Protein AF-A0A9D4R996-F1 (afdb_monomer_lite)

Radius of gyration: 17.93 Å; chains: 1; bounding box: 45×39×48 Å

Secondary structure (DSSP, 8-state):
-HHHHHHHHHHHHT-SB-TTSSB-HHHHHHHHHHHHHHHHHHHH-HHHHHHHHH-HHHHHHHHHHHHHHHHHHHS-PSSPPPHHHHHHHHHHHHHHHHHHTSHHHHHHHHHTTHHHHHGGGGG-SSHHHHHHHHHHHHHH--GGGTHHHHTTHHHHHHHHHHHHHHHTSTT-EETTEEHHHHHHHHHHHTTSHHHHHHHHHTTHHHHHHHHHTSS-HHHHHHHHSS--

InterPro domains:
  IPR011989 Armadillo-like helical [G3DSA:1.25.10.10] (32-225)
  IPR016024 Armadillo-type fold [SSF48371] (81-223)

Structure (mmCIF, N/CA/C/O backbone):
data_AF-A0A9D4R996-F1
#
_entry.id   AF-A0A9D4R996-F1
#
loop_
_atom_site.group_PDB
_atom_site.id
_atom_site.type_symbol
_atom_site.label_atom_id
_atom_site.label_alt_id
_atom_site.label_comp_id
_atom_site.label_asym_id
_atom_site.label_entity_id
_atom_site.label_seq_id
_atom_site.pdbx_PDB_ins_code
_atom_site.Cartn_x
_atom_site.Cartn_y
_atom_site.Cartn_z
_atom_site.occupancy
_atom_site.B_iso_or_equiv
_atom_site.auth_seq_id
_atom_site.auth_comp_id
_atom_site.auth_asym_id
_atom_site.auth_atom_id
_atom_site.pdbx_PDB_model_num
ATOM 1 N N . MET A 1 1 ? -8.178 3.880 -19.154 1.00 91.81 1 MET A N 1
ATOM 2 C CA . MET A 1 1 ? -7.383 3.072 -18.203 1.00 91.81 1 MET A CA 1
ATOM 3 C C . MET A 1 1 ? -6.630 1.930 -18.884 1.00 91.81 1 MET A C 1
ATOM 5 O O . MET A 1 1 ? -5.449 1.825 -18.616 1.00 91.81 1 MET A O 1
ATOM 9 N N . GLY A 1 2 ? -7.217 1.159 -19.816 1.00 90.06 2 GLY A N 1
ATOM 10 C CA . GLY A 1 2 ? -6.472 0.119 -20.566 1.00 90.06 2 GLY A CA 1
ATOM 11 C C . GLY A 1 2 ? -5.146 0.607 -21.174 1.00 90.06 2 GLY A C 1
ATOM 12 O O . GLY A 1 2 ? -4.094 0.106 -20.810 1.00 90.06 2 GLY A O 1
ATOM 13 N N . LEU A 1 3 ? -5.167 1.709 -21.937 1.00 91.81 3 LEU A N 1
ATOM 14 C CA . LEU A 1 3 ? -3.945 2.323 -22.493 1.00 91.81 3 LEU A CA 1
ATOM 15 C C . LEU A 1 3 ? -2.886 2.707 -21.439 1.00 91.81 3 LEU A C 1
ATOM 17 O O . LEU A 1 3 ? -1.691 2.660 -21.713 1.00 91.81 3 LEU A O 1
ATOM 21 N N . VAL A 1 4 ? -3.316 3.098 -20.235 1.00 94.12 4 VAL A N 1
ATOM 22 C CA . VAL A 1 4 ? -2.410 3.441 -19.125 1.00 94.12 4 VAL A CA 1
ATOM 23 C C . VAL A 1 4 ? -1.727 2.174 -18.608 1.00 94.12 4 VAL A C 1
ATOM 25 O O . VAL A 1 4 ? -0.511 2.161 -18.422 1.00 94.12 4 VAL A O 1
ATOM 28 N N . CYS A 1 5 ? -2.488 1.090 -18.440 1.00 96.56 5 CYS A N 1
ATOM 29 C CA . CYS A 1 5 ? -1.953 -0.219 -18.081 1.00 96.56 5 CYS A CA 1
ATOM 30 C C . CYS A 1 5 ? -0.967 -0.736 -19.136 1.00 96.56 5 CYS A C 1
ATOM 32 O O . CYS A 1 5 ? 0.153 -1.123 -18.799 1.00 96.56 5 CYS A O 1
ATOM 34 N N . ASP A 1 6 ? -1.355 -0.676 -20.409 1.00 95.44 6 ASP A N 1
ATOM 35 C CA . ASP A 1 6 ? -0.542 -1.139 -21.533 1.00 95.44 6 ASP A CA 1
ATOM 36 C C . ASP A 1 6 ? 0.760 -0.347 -21.678 1.00 95.44 6 ASP A C 1
ATOM 38 O O . ASP A 1 6 ? 1.788 -0.917 -22.046 1.00 95.44 6 ASP A O 1
ATOM 42 N N . CYS A 1 7 ? 0.752 0.945 -21.333 1.00 95.12 7 CYS A N 1
ATOM 43 C CA . CYS A 1 7 ? 1.960 1.764 -21.301 1.00 95.12 7 CYS A CA 1
ATOM 44 C C . CYS A 1 7 ? 2.992 1.208 -20.307 1.00 95.12 7 CYS A C 1
ATOM 46 O O . CYS A 1 7 ? 4.144 1.003 -20.692 1.00 95.12 7 CYS A O 1
ATOM 48 N N . LEU A 1 8 ? 2.589 0.896 -19.064 1.00 95.94 8 LEU A N 1
ATOM 49 C CA . LEU A 1 8 ? 3.494 0.273 -18.087 1.00 95.94 8 LEU A CA 1
ATOM 50 C C . LEU A 1 8 ? 4.020 -1.064 -18.613 1.00 95.94 8 LEU A C 1
ATOM 52 O O . LEU A 1 8 ? 5.229 -1.272 -18.646 1.00 95.94 8 LEU A O 1
ATOM 56 N N . ILE A 1 9 ? 3.115 -1.943 -19.051 1.00 96.06 9 ILE A N 1
ATOM 57 C CA . ILE A 1 9 ? 3.455 -3.294 -19.516 1.00 96.06 9 ILE A CA 1
ATOM 58 C C . ILE A 1 9 ? 4.485 -3.225 -20.648 1.00 96.06 9 ILE A C 1
ATOM 60 O O . ILE A 1 9 ? 5.502 -3.919 -20.620 1.00 96.06 9 ILE A O 1
ATOM 64 N N . ARG A 1 10 ? 4.237 -2.377 -21.652 1.00 94.00 10 ARG A N 1
ATOM 65 C CA . ARG A 1 10 ? 5.091 -2.263 -22.836 1.00 94.00 10 ARG A CA 1
ATOM 66 C C . ARG A 1 10 ? 6.450 -1.654 -22.505 1.00 94.00 10 ARG A C 1
ATOM 68 O O . ARG A 1 10 ? 7.465 -2.197 -22.933 1.00 94.00 10 ARG A O 1
ATOM 75 N N . MET A 1 11 ? 6.476 -0.555 -21.753 1.00 92.44 11 MET A N 1
ATOM 76 C CA . MET A 1 11 ? 7.726 0.142 -21.431 1.00 92.44 11 MET A CA 1
ATOM 77 C C . MET A 1 11 ? 8.590 -0.654 -20.453 1.00 92.44 11 MET A C 1
ATOM 79 O O . MET A 1 11 ? 9.809 -0.681 -20.598 1.00 92.44 11 MET A O 1
ATOM 83 N N . TYR A 1 12 ? 7.977 -1.361 -19.501 1.00 91.69 12 TYR A N 1
ATOM 84 C CA . TYR A 1 12 ? 8.711 -2.251 -18.609 1.00 91.69 12 TYR A CA 1
ATOM 85 C C . TYR A 1 12 ? 9.313 -3.437 -19.373 1.00 91.69 12 TYR A C 1
ATOM 87 O O . TYR A 1 12 ? 10.497 -3.728 -19.210 1.00 91.69 12 TYR A O 1
ATOM 95 N N . LYS A 1 13 ? 8.539 -4.069 -20.271 1.00 89.00 13 LYS A N 1
ATOM 96 C CA . LYS A 1 13 ? 9.004 -5.212 -21.075 1.00 89.00 13 LYS A CA 1
ATOM 97 C C . LYS A 1 13 ? 10.144 -4.853 -22.030 1.00 89.00 13 LYS A C 1
ATOM 99 O O . LYS A 1 13 ? 11.041 -5.664 -22.226 1.00 89.00 13 LYS A O 1
ATOM 104 N N . HIS A 1 14 ? 10.100 -3.678 -22.653 1.00 86.75 14 HIS A N 1
ATOM 105 C CA . HIS A 1 14 ? 11.133 -3.253 -23.606 1.00 86.75 14 HIS A CA 1
ATOM 106 C C . HIS A 1 14 ? 12.365 -2.629 -22.950 1.00 86.75 14 HIS A C 1
ATOM 108 O O . HIS A 1 14 ? 13.311 -2.290 -23.652 1.00 86.75 14 HIS A O 1
ATOM 114 N N . GLY A 1 15 ? 12.369 -2.518 -21.621 1.00 82.44 15 GLY A N 1
ATOM 115 C CA . GLY A 1 15 ? 13.447 -1.885 -20.887 1.00 82.44 15 GLY A CA 1
ATOM 116 C C . GLY A 1 15 ? 13.353 -0.362 -20.939 1.00 82.44 15 GLY A C 1
ATOM 117 O O . GLY A 1 15 ? 13.047 0.266 -21.950 1.00 82.44 15 GLY A O 1
ATOM 118 N N . TRP A 1 16 ? 13.629 0.245 -19.795 1.00 87.31 16 TRP A N 1
ATOM 119 C CA . TRP A 1 16 ? 13.728 1.695 -19.633 1.00 87.31 16 TRP A CA 1
ATOM 120 C C . TRP A 1 16 ? 15.114 2.115 -19.124 1.00 87.31 16 TRP A C 1
ATOM 122 O O . TRP A 1 16 ? 15.380 3.304 -18.966 1.00 87.31 16 TRP A O 1
ATOM 132 N N . MET A 1 17 ? 15.996 1.139 -18.910 1.00 83.62 17 MET A N 1
ATOM 133 C CA . MET A 1 17 ? 17.425 1.317 -18.685 1.00 83.62 17 MET A CA 1
ATOM 134 C C . MET A 1 17 ? 18.128 1.144 -20.031 1.00 83.62 17 MET A C 1
ATOM 136 O O . MET A 1 17 ? 17.816 0.203 -20.757 1.00 83.62 17 MET A O 1
ATOM 140 N N . GLY A 1 18 ? 19.007 2.074 -20.385 1.00 75.88 18 GLY A N 1
ATOM 141 C CA . GLY A 1 18 ? 19.892 1.954 -21.535 1.00 75.88 18 GLY A CA 1
ATOM 142 C C . GLY A 1 18 ? 21.032 0.978 -21.261 1.00 75.88 18 GLY A C 1
ATOM 143 O O . GLY A 1 18 ? 21.322 0.650 -20.108 1.00 75.88 18 GLY A O 1
ATOM 144 N N . ASP A 1 19 ? 21.698 0.552 -22.331 1.00 76.50 19 ASP A N 1
ATOM 145 C CA . ASP A 1 19 ? 22.830 -0.383 -22.275 1.00 76.50 19 ASP A CA 1
ATOM 146 C C . ASP A 1 19 ? 24.031 0.189 -21.500 1.00 76.50 19 ASP A C 1
ATOM 148 O O . ASP A 1 19 ? 24.864 -0.550 -20.984 1.00 76.50 19 ASP A O 1
ATOM 152 N N . ASP A 1 20 ? 24.092 1.517 -21.359 1.00 77.25 20 ASP A N 1
ATOM 153 C CA . ASP A 1 20 ? 25.077 2.250 -20.560 1.00 77.25 20 ASP A CA 1
ATOM 154 C C . ASP A 1 20 ? 24.731 2.310 -19.058 1.00 77.25 20 ASP A C 1
ATOM 156 O O . ASP A 1 20 ? 25.375 3.031 -18.292 1.00 77.25 20 ASP A O 1
ATOM 160 N N . GLY A 1 21 ? 23.682 1.598 -18.631 1.00 75.69 21 GLY A N 1
ATOM 161 C CA . GLY A 1 21 ? 23.177 1.603 -17.262 1.00 75.69 21 GLY A CA 1
ATOM 162 C C . GLY A 1 21 ? 22.446 2.890 -16.869 1.00 75.69 21 GLY A C 1
ATOM 163 O O . GLY A 1 21 ? 22.053 3.030 -15.709 1.00 75.69 21 GLY A O 1
ATOM 164 N N . LYS A 1 22 ? 22.231 3.838 -17.794 1.00 84.00 22 LYS A N 1
ATOM 165 C CA . LYS A 1 22 ? 21.492 5.077 -17.521 1.00 84.00 22 LYS A CA 1
ATOM 166 C C . LYS A 1 22 ? 20.026 4.937 -17.887 1.00 84.00 22 LYS A C 1
ATOM 168 O O . LYS A 1 22 ? 19.640 4.242 -18.818 1.00 84.00 22 LYS A O 1
ATOM 173 N N . THR A 1 23 ? 19.179 5.679 -17.188 1.00 89.44 23 THR A N 1
ATOM 174 C CA . THR A 1 23 ? 17.750 5.736 -17.500 1.00 89.44 23 THR A CA 1
ATOM 175 C C . THR A 1 23 ? 17.501 6.311 -18.899 1.00 89.44 23 THR A C 1
ATOM 177 O O . THR A 1 23 ? 17.781 7.484 -19.166 1.00 89.44 23 THR A O 1
ATOM 180 N N . ASN A 1 24 ? 16.850 5.537 -19.768 1.00 91.38 24 ASN A N 1
ATOM 181 C CA . ASN A 1 24 ? 16.263 6.037 -21.004 1.00 91.38 24 ASN A CA 1
ATOM 182 C C . ASN A 1 24 ? 15.002 6.849 -20.674 1.00 91.38 24 ASN A C 1
ATOM 184 O O . ASN A 1 24 ? 13.890 6.322 -20.579 1.00 91.38 24 ASN A O 1
ATOM 188 N N . LYS A 1 25 ? 15.160 8.168 -20.529 1.00 90.94 25 LYS A N 1
ATOM 189 C CA . LYS A 1 25 ? 14.064 9.079 -20.157 1.00 90.94 25 LYS A CA 1
ATOM 190 C C . LYS A 1 25 ? 12.876 9.054 -21.124 1.00 90.94 25 LYS A C 1
ATOM 192 O O . LYS A 1 25 ? 11.755 9.307 -20.686 1.00 90.94 25 LYS A O 1
ATOM 197 N N . LYS A 1 26 ? 13.085 8.727 -22.408 1.00 90.06 26 LYS A N 1
ATOM 198 C CA . LYS A 1 26 ? 11.994 8.623 -23.395 1.00 90.06 26 LYS A CA 1
ATOM 199 C C . LYS A 1 26 ? 11.073 7.434 -23.112 1.00 90.06 26 LYS A C 1
ATOM 201 O O . LYS A 1 26 ? 9.887 7.529 -23.398 1.00 90.06 26 LYS A O 1
ATOM 206 N N . ALA A 1 27 ? 11.598 6.360 -22.522 1.00 91.00 27 ALA A N 1
ATOM 207 C CA . ALA A 1 27 ? 10.814 5.205 -22.083 1.00 91.00 27 ALA A CA 1
ATOM 208 C C . ALA A 1 27 ? 10.313 5.368 -20.637 1.00 91.00 27 ALA A C 1
ATOM 210 O O . ALA A 1 27 ? 9.146 5.112 -20.340 1.00 91.00 27 ALA A O 1
ATOM 211 N N . TYR A 1 28 ? 11.174 5.859 -19.741 1.00 94.19 28 TYR A N 1
ATOM 212 C CA . TYR A 1 28 ? 10.858 5.993 -18.321 1.00 94.19 28 TYR A CA 1
ATOM 213 C C . TYR A 1 28 ? 9.751 7.016 -18.038 1.00 94.19 28 TYR A C 1
ATOM 215 O O . TYR A 1 28 ? 8.842 6.722 -17.265 1.00 94.19 28 TYR A O 1
ATOM 223 N N . ASN A 1 29 ? 9.779 8.199 -18.665 1.00 95.12 29 ASN A N 1
ATOM 224 C CA . ASN A 1 29 ? 8.810 9.257 -18.357 1.00 95.12 29 ASN A CA 1
ATOM 225 C C . ASN A 1 29 ? 7.357 8.856 -18.692 1.00 95.12 29 ASN A C 1
ATOM 227 O O . ASN A 1 29 ? 6.491 9.020 -17.831 1.00 95.12 29 ASN A O 1
ATOM 231 N N . PRO A 1 30 ? 7.048 8.295 -19.880 1.00 94.81 30 PRO A N 1
ATOM 232 C CA . PRO A 1 30 ? 5.706 7.782 -20.156 1.00 94.81 30 PRO A CA 1
ATOM 233 C C . PRO A 1 30 ? 5.290 6.668 -19.193 1.00 94.81 30 PRO A C 1
ATOM 235 O O . PRO A 1 30 ? 4.162 6.679 -18.702 1.00 94.81 30 PRO A O 1
ATOM 238 N N . MET A 1 31 ? 6.206 5.743 -18.884 1.00 95.62 31 MET A N 1
ATOM 239 C CA . MET A 1 31 ? 5.951 4.633 -17.968 1.00 95.62 31 MET A CA 1
ATOM 240 C C . MET A 1 31 ? 5.576 5.137 -16.572 1.00 95.62 31 MET A C 1
ATOM 242 O O . MET A 1 31 ? 4.521 4.784 -16.049 1.00 95.62 31 MET A O 1
ATOM 246 N N . ILE A 1 32 ? 6.404 5.997 -15.973 1.00 96.69 32 ILE A N 1
ATOM 247 C CA . ILE A 1 32 ? 6.177 6.474 -14.607 1.00 96.69 32 ILE A CA 1
ATOM 248 C C . ILE A 1 32 ? 4.927 7.357 -14.514 1.00 96.69 32 ILE A C 1
ATOM 250 O O . ILE A 1 32 ? 4.190 7.263 -13.534 1.00 96.69 32 ILE A O 1
ATOM 254 N N . ASN A 1 33 ? 4.636 8.156 -15.547 1.00 97.00 33 ASN A N 1
ATOM 255 C CA . ASN A 1 33 ? 3.412 8.957 -15.616 1.00 97.00 33 ASN A CA 1
ATOM 256 C C . ASN A 1 33 ? 2.161 8.080 -15.735 1.00 97.00 33 ASN A C 1
ATOM 258 O O . ASN A 1 33 ? 1.123 8.413 -15.159 1.00 97.00 33 ASN A O 1
ATOM 262 N N . ALA A 1 34 ? 2.255 6.947 -16.435 1.00 96.69 34 ALA A N 1
ATOM 263 C CA . ALA A 1 34 ? 1.172 5.980 -16.507 1.00 96.69 34 ALA A CA 1
ATOM 264 C C . ALA A 1 34 ? 0.885 5.356 -15.131 1.00 96.69 34 ALA A C 1
ATOM 266 O O . ALA A 1 34 ? -0.266 5.347 -14.694 1.00 96.69 34 ALA A O 1
ATOM 267 N N . VAL A 1 35 ? 1.914 4.918 -14.394 1.00 97.19 35 VAL A N 1
ATOM 268 C CA . VAL A 1 35 ? 1.707 4.385 -13.033 1.00 97.19 35 VAL A CA 1
ATOM 269 C C . VAL A 1 35 ? 1.182 5.466 -12.088 1.00 97.19 35 VAL A C 1
ATOM 271 O O . VAL A 1 35 ? 0.234 5.215 -11.354 1.00 97.19 35 VAL A O 1
ATOM 274 N N . LEU A 1 36 ? 1.714 6.691 -12.148 1.00 97.00 36 LEU A N 1
ATOM 275 C CA . LEU A 1 36 ? 1.225 7.809 -11.333 1.00 97.00 36 LEU A CA 1
ATOM 276 C C . LEU A 1 36 ? -0.249 8.134 -11.616 1.00 97.00 36 LEU A C 1
ATOM 278 O O . LEU A 1 36 ? -1.021 8.399 -10.698 1.00 97.00 36 LEU A O 1
ATOM 282 N N . THR A 1 37 ? -0.659 8.065 -12.882 1.00 96.88 37 THR A N 1
ATOM 283 C CA . THR A 1 37 ? -2.065 8.213 -13.275 1.00 96.88 37 THR A CA 1
ATOM 284 C C . THR A 1 37 ? -2.913 7.111 -12.638 1.00 96.88 37 THR A C 1
ATOM 286 O O . THR A 1 37 ? -3.953 7.401 -12.050 1.00 96.88 37 THR A O 1
ATOM 289 N N . ALA A 1 38 ? -2.460 5.854 -12.679 1.00 97.12 38 ALA A N 1
ATOM 290 C CA . ALA A 1 38 ? -3.149 4.758 -12.001 1.00 97.12 38 ALA A CA 1
ATOM 291 C C . ALA A 1 38 ? -3.248 4.984 -10.480 1.00 97.12 38 ALA A C 1
ATOM 293 O O . ALA A 1 38 ? -4.324 4.781 -9.922 1.00 97.12 38 ALA A O 1
ATOM 294 N N . VAL A 1 39 ? -2.194 5.475 -9.816 1.00 96.25 39 VAL A N 1
ATOM 295 C CA . VAL A 1 39 ? -2.221 5.841 -8.384 1.00 96.25 39 VAL A CA 1
ATOM 296 C C . VAL A 1 39 ? -3.302 6.891 -8.105 1.00 96.25 39 VAL A C 1
ATOM 298 O O . VAL A 1 39 ? -4.185 6.659 -7.283 1.00 96.25 39 VAL A O 1
ATOM 301 N N . ASN A 1 40 ? -3.285 8.015 -8.824 1.00 94.50 40 ASN A N 1
ATOM 302 C CA . ASN A 1 40 ? -4.179 9.148 -8.557 1.00 94.50 40 ASN A CA 1
ATOM 303 C C . ASN A 1 40 ? -5.661 8.816 -8.784 1.00 94.50 40 ASN A C 1
ATOM 305 O O . ASN A 1 40 ? -6.536 9.311 -8.073 1.00 94.50 40 ASN A O 1
ATOM 309 N N . PHE A 1 41 ? -5.960 7.979 -9.778 1.00 94.75 41 PHE A N 1
ATOM 310 C CA . PHE A 1 41 ? -7.342 7.633 -10.100 1.00 94.75 41 PHE A CA 1
ATOM 311 C C . PHE A 1 41 ? -7.856 6.387 -9.367 1.00 94.75 41 PHE A C 1
ATOM 313 O O . PHE A 1 41 ? -9.063 6.252 -9.185 1.00 94.75 41 PHE A O 1
ATOM 320 N N . SER A 1 42 ? -6.978 5.483 -8.921 1.00 93.56 42 SER A N 1
ATOM 321 C CA . SER A 1 42 ? -7.388 4.301 -8.142 1.00 93.56 42 SER A CA 1
ATOM 322 C C . SER A 1 42 ? -7.880 4.648 -6.739 1.00 93.56 42 SER A C 1
ATOM 324 O O . SER A 1 42 ? -8.728 3.932 -6.216 1.00 93.56 42 SER A O 1
ATOM 326 N N . VAL A 1 43 ? -7.400 5.747 -6.147 1.00 88.50 43 VAL A N 1
ATOM 327 C CA . VAL A 1 43 ? -7.874 6.212 -4.832 1.00 88.50 43 VAL A CA 1
ATOM 328 C C . VAL A 1 43 ? -9.249 6.888 -4.913 1.00 88.50 43 VAL A C 1
ATOM 330 O O . VAL A 1 43 ? -10.070 6.732 -4.013 1.00 88.50 43 VAL A O 1
ATOM 333 N N . SER A 1 44 ? -9.520 7.608 -6.006 1.00 87.31 44 SER A N 1
ATOM 334 C CA . SER A 1 44 ? -10.680 8.502 -6.147 1.00 87.31 44 SER A CA 1
ATOM 335 C C . SER A 1 44 ? -11.844 7.918 -6.953 1.00 87.31 44 SER A C 1
ATOM 337 O O . SER A 1 44 ? -12.929 8.493 -6.952 1.00 87.31 44 SER A O 1
ATOM 339 N N . SER A 1 45 ? -11.651 6.794 -7.652 1.00 92.94 45 SER A N 1
ATOM 340 C CA . SER A 1 45 ? -12.682 6.203 -8.509 1.00 92.94 45 SER A CA 1
ATOM 341 C C . SER A 1 45 ? -12.740 4.683 -8.395 1.00 92.94 45 SER A C 1
ATOM 343 O O . SER A 1 45 ? -11.859 3.961 -8.867 1.00 92.94 45 SER A O 1
ATOM 345 N N . ASP A 1 46 ? -13.856 4.189 -7.861 1.00 91.44 46 ASP A N 1
ATOM 346 C CA . ASP A 1 46 ? -14.150 2.759 -7.729 1.00 91.44 46 ASP A CA 1
ATOM 347 C C . ASP A 1 46 ? -14.138 2.052 -9.081 1.00 91.44 46 ASP A C 1
ATOM 349 O O . ASP A 1 46 ? -13.516 1.003 -9.240 1.00 91.44 46 ASP A O 1
ATOM 353 N N . ALA A 1 47 ? -14.751 2.672 -10.093 1.00 94.81 47 ALA A N 1
ATOM 354 C CA . ALA A 1 47 ? -14.769 2.144 -11.451 1.00 94.81 47 ALA A CA 1
ATOM 355 C C . ALA A 1 47 ? -13.352 1.971 -12.019 1.00 94.81 47 ALA A C 1
ATOM 357 O O . ALA A 1 47 ? -13.086 1.017 -12.752 1.00 94.81 47 ALA A O 1
ATOM 358 N N . ILE A 1 48 ? -12.429 2.880 -11.694 1.00 95.06 48 ILE A N 1
ATOM 359 C CA . ILE A 1 48 ? -11.034 2.776 -12.123 1.00 95.06 48 ILE A CA 1
ATOM 360 C C . ILE A 1 48 ? -10.292 1.717 -11.310 1.00 95.06 48 ILE A C 1
ATOM 362 O O . ILE A 1 48 ? -9.604 0.895 -11.912 1.00 95.06 48 ILE A O 1
ATOM 366 N N . SER A 1 49 ? -10.464 1.688 -9.988 1.00 95.69 49 SER A N 1
ATOM 367 C CA . SER A 1 49 ? -9.882 0.658 -9.120 1.00 95.69 49 SER A CA 1
ATOM 368 C C . SER A 1 49 ? -10.277 -0.754 -9.583 1.00 95.69 49 SER A C 1
ATOM 370 O O . SER A 1 49 ? -9.414 -1.605 -9.792 1.00 95.69 49 SER A O 1
ATOM 372 N N . ILE A 1 50 ? -11.560 -0.975 -9.893 1.00 95.69 50 ILE A N 1
ATOM 373 C CA . ILE A 1 50 ? -12.077 -2.237 -10.452 1.00 95.69 50 ILE A CA 1
ATOM 374 C C . ILE A 1 50 ? -11.463 -2.541 -11.827 1.00 95.69 50 ILE A C 1
ATOM 376 O O . ILE A 1 50 ? -11.074 -3.678 -12.098 1.00 95.69 50 ILE A O 1
ATOM 380 N N . LYS A 1 51 ? -11.343 -1.543 -12.715 1.00 96.50 51 LYS A N 1
ATOM 381 C CA . LYS A 1 51 ? -10.705 -1.729 -14.032 1.00 96.50 51 LYS A CA 1
ATOM 382 C C . LYS A 1 51 ? -9.241 -2.150 -13.906 1.00 96.50 51 LYS A C 1
ATOM 384 O O . LYS A 1 51 ? -8.815 -3.021 -14.658 1.00 96.50 51 LYS A O 1
ATOM 389 N N . LEU A 1 52 ? -8.491 -1.568 -12.970 1.00 97.19 52 LEU A N 1
ATOM 390 C CA . LEU A 1 52 ? -7.108 -1.964 -12.686 1.00 97.19 52 LEU A CA 1
ATOM 391 C C . LEU A 1 52 ? -7.049 -3.389 -12.126 1.00 97.19 52 LEU A C 1
ATOM 393 O O . LEU A 1 52 ? -6.248 -4.190 -12.600 1.00 97.19 52 LEU A O 1
ATOM 397 N N . ALA A 1 53 ? -7.942 -3.727 -11.190 1.00 96.94 53 ALA A N 1
ATOM 398 C CA . ALA A 1 53 ? -8.027 -5.062 -10.602 1.00 96.94 53 ALA A CA 1
ATOM 399 C C . ALA A 1 53 ? -8.321 -6.156 -11.644 1.00 96.94 53 ALA A C 1
ATOM 401 O O . ALA A 1 53 ? -7.784 -7.258 -11.567 1.00 96.94 53 ALA A O 1
ATOM 402 N N . ASN A 1 54 ? -9.163 -5.852 -12.636 1.00 96.69 54 ASN A N 1
ATOM 403 C CA . ASN A 1 54 ? -9.499 -6.765 -13.731 1.00 96.69 54 ASN A CA 1
ATOM 404 C C . ASN A 1 54 ? -8.390 -6.887 -14.788 1.00 96.69 54 ASN A C 1
ATOM 406 O O . ASN A 1 54 ? -8.417 -7.808 -15.605 1.00 96.69 54 ASN A O 1
ATOM 410 N N . HIS A 1 55 ? -7.407 -5.989 -14.796 1.00 97.56 55 HIS A N 1
ATOM 411 C CA . HIS A 1 55 ? -6.334 -6.005 -15.780 1.00 97.56 55 HIS A CA 1
ATOM 412 C C . HIS A 1 55 ? -5.185 -6.923 -15.331 1.00 97.56 55 HIS A C 1
ATOM 414 O O . HIS A 1 55 ? -4.104 -6.457 -14.976 1.00 97.56 55 HIS A O 1
ATOM 420 N N . LYS A 1 56 ? -5.391 -8.246 -15.386 1.00 97.12 56 LYS A N 1
ATOM 421 C CA . LYS A 1 56 ? -4.455 -9.269 -14.869 1.00 97.12 56 LYS A CA 1
ATOM 422 C C . LYS A 1 56 ? -2.977 -8.998 -15.195 1.00 97.12 56 LYS A C 1
ATOM 424 O O . LYS A 1 56 ? -2.168 -8.872 -14.284 1.00 97.12 56 LYS A O 1
ATOM 429 N N . LYS A 1 57 ? -2.646 -8.786 -16.473 1.00 97.94 57 LYS A N 1
ATOM 430 C CA . LYS A 1 57 ? -1.263 -8.545 -16.930 1.00 97.94 57 LYS A CA 1
ATOM 431 C C . LYS A 1 57 ? -0.604 -7.305 -16.314 1.00 97.94 57 LYS A C 1
ATOM 433 O O . LYS A 1 57 ? 0.614 -7.237 -16.177 1.00 97.94 57 LYS A O 1
ATOM 438 N N . TYR A 1 58 ? -1.407 -6.308 -15.952 1.00 98.06 58 TYR A N 1
ATOM 439 C CA . TYR A 1 58 ? -0.919 -5.090 -15.314 1.00 98.06 58 TYR A CA 1
ATOM 440 C C . TYR A 1 58 ? -0.552 -5.354 -13.853 1.00 98.06 58 TYR A C 1
ATOM 442 O O . TYR A 1 58 ? 0.520 -4.946 -13.415 1.00 98.06 58 TYR A O 1
ATOM 450 N N . LEU A 1 59 ? -1.391 -6.100 -13.129 1.00 98.19 59 LEU A N 1
ATOM 451 C CA . LEU A 1 59 ? -1.083 -6.541 -11.769 1.00 98.19 59 LEU A CA 1
ATOM 452 C C . LEU A 1 59 ? 0.110 -7.505 -11.730 1.00 98.19 59 LEU A C 1
ATOM 454 O O . LEU A 1 59 ? 0.950 -7.379 -10.847 1.00 98.19 59 LEU A O 1
ATOM 458 N N . GLU A 1 60 ? 0.233 -8.408 -12.706 1.00 98.38 60 GLU A N 1
ATOM 459 C CA . GLU A 1 60 ? 1.424 -9.257 -12.868 1.00 98.38 60 GLU A CA 1
ATOM 460 C C . GLU A 1 60 ? 2.681 -8.407 -13.091 1.00 98.38 60 GLU A C 1
ATOM 462 O O . GLU A 1 60 ? 3.684 -8.611 -12.420 1.00 98.38 60 GLU A O 1
ATOM 467 N N . THR A 1 61 ? 2.602 -7.362 -13.922 1.00 98.31 61 THR A N 1
ATOM 468 C CA . THR A 1 61 ? 3.732 -6.435 -14.121 1.00 98.31 61 THR A CA 1
ATOM 469 C C . THR A 1 61 ? 4.093 -5.682 -12.833 1.00 98.31 61 THR A C 1
ATOM 471 O O . THR A 1 61 ? 5.271 -5.492 -12.539 1.00 98.31 61 THR A O 1
ATOM 474 N N . ILE A 1 62 ? 3.102 -5.260 -12.038 1.00 98.44 62 ILE A N 1
ATOM 475 C CA . ILE A 1 62 ? 3.331 -4.657 -10.713 1.00 98.44 62 ILE A CA 1
ATOM 476 C C . ILE A 1 62 ? 4.043 -5.648 -9.787 1.00 98.44 62 ILE A C 1
ATOM 478 O O . ILE A 1 62 ? 5.027 -5.277 -9.148 1.00 98.44 62 ILE A O 1
ATOM 482 N N . LYS A 1 63 ? 3.571 -6.897 -9.737 1.00 98.38 63 LYS A N 1
ATOM 483 C CA . LYS A 1 63 ? 4.182 -7.976 -8.955 1.00 98.38 63 LYS A CA 1
ATOM 484 C C . LYS A 1 63 ? 5.638 -8.200 -9.365 1.00 98.38 63 LYS A C 1
ATOM 486 O O . LYS A 1 63 ? 6.508 -8.193 -8.498 1.00 98.38 63 LYS A O 1
ATOM 491 N N . ASP A 1 64 ? 5.910 -8.314 -10.661 1.00 97.94 64 ASP A N 1
ATOM 492 C CA . ASP A 1 64 ? 7.259 -8.522 -11.193 1.00 97.94 64 ASP A CA 1
ATOM 493 C C . ASP A 1 64 ? 8.203 -7.374 -10.816 1.00 97.94 64 ASP A C 1
ATOM 495 O O . ASP A 1 64 ? 9.342 -7.607 -10.411 1.00 97.94 64 ASP A O 1
ATOM 499 N N . ILE A 1 65 ? 7.728 -6.126 -10.895 1.00 97.19 65 ILE A N 1
ATOM 500 C CA . ILE A 1 65 ? 8.493 -4.942 -10.484 1.00 97.19 65 ILE A CA 1
ATOM 501 C C . ILE A 1 65 ? 8.850 -5.011 -8.999 1.00 97.19 65 ILE A C 1
ATOM 503 O O . ILE A 1 65 ? 10.012 -4.797 -8.649 1.00 97.19 65 ILE A O 1
ATOM 507 N N . LEU A 1 66 ? 7.876 -5.294 -8.131 1.00 97.94 66 LEU A N 1
ATOM 508 C CA . LEU A 1 66 ? 8.111 -5.381 -6.690 1.00 97.94 66 LEU A CA 1
ATOM 509 C C . LEU A 1 66 ? 9.134 -6.487 -6.392 1.00 97.94 66 LEU A C 1
ATOM 511 O O . LEU A 1 66 ? 10.194 -6.206 -5.834 1.00 97.94 66 LEU A O 1
ATOM 515 N N . LEU A 1 67 ? 8.899 -7.705 -6.884 1.00 97.25 67 LEU A N 1
ATOM 516 C CA . LEU A 1 67 ? 9.797 -8.845 -6.675 1.00 97.25 67 LEU A CA 1
ATOM 517 C C . LEU A 1 67 ? 11.217 -8.590 -7.194 1.00 97.25 67 LEU A C 1
ATOM 519 O O . LEU A 1 67 ? 12.186 -8.863 -6.486 1.00 97.25 67 LEU A O 1
ATOM 523 N N . LYS A 1 68 ? 11.360 -8.014 -8.394 1.00 95.25 68 LYS A N 1
ATOM 524 C CA . LYS A 1 68 ? 12.667 -7.725 -9.006 1.00 95.25 68 LYS A CA 1
ATOM 525 C C . LYS A 1 68 ? 13.537 -6.821 -8.136 1.00 95.25 68 LYS A C 1
ATOM 527 O O . LYS A 1 68 ? 14.756 -6.977 -8.104 1.00 95.25 68 LYS A O 1
ATOM 532 N N . TYR A 1 69 ? 12.929 -5.838 -7.483 1.00 95.50 69 TYR A N 1
ATOM 533 C CA . TYR A 1 69 ? 13.656 -4.808 -6.748 1.00 95.50 69 TYR A CA 1
ATOM 534 C C . TYR A 1 69 ? 13.665 -5.031 -5.227 1.00 95.50 69 TYR A C 1
ATOM 536 O O . TYR A 1 69 ? 14.418 -4.357 -4.522 1.00 95.50 69 TYR A O 1
ATOM 544 N N . ALA A 1 70 ? 12.895 -5.998 -4.715 1.00 95.69 70 ALA A N 1
ATOM 545 C CA . ALA A 1 70 ? 12.819 -6.320 -3.292 1.00 95.69 70 ALA A CA 1
ATOM 546 C C . ALA A 1 70 ? 14.185 -6.618 -2.640 1.00 95.69 70 ALA A C 1
ATOM 548 O O . ALA A 1 70 ? 14.444 -6.028 -1.591 1.00 95.69 70 ALA A O 1
ATOM 549 N N . PRO A 1 71 ? 15.097 -7.429 -3.222 1.00 94.44 71 PRO A N 1
ATOM 550 C CA . PRO A 1 71 ? 16.373 -7.738 -2.566 1.00 94.44 71 PRO A CA 1
ATOM 551 C C . PRO A 1 71 ? 17.239 -6.494 -2.327 1.00 94.44 71 PRO A C 1
ATOM 553 O O . PRO A 1 71 ? 17.794 -6.311 -1.246 1.00 94.44 71 PRO A O 1
ATOM 556 N N . ARG A 1 72 ? 17.283 -5.578 -3.301 1.00 93.81 72 ARG A N 1
ATOM 557 C CA . ARG A 1 72 ? 18.024 -4.313 -3.187 1.00 93.81 72 ARG A CA 1
ATOM 558 C C . ARG A 1 72 ? 17.377 -3.324 -2.220 1.00 93.81 72 ARG A C 1
ATOM 560 O O . ARG A 1 72 ? 18.086 -2.591 -1.541 1.00 93.81 72 ARG A O 1
ATOM 567 N N . HIS A 1 73 ? 16.045 -3.320 -2.137 1.00 94.69 73 HIS A N 1
ATOM 568 C CA . HIS A 1 73 ? 15.299 -2.481 -1.193 1.00 94.69 73 HIS A CA 1
ATOM 569 C C . HIS A 1 73 ? 15.421 -2.965 0.256 1.00 94.69 73 HIS A C 1
ATOM 571 O O . HIS A 1 73 ? 15.683 -2.174 1.156 1.00 94.69 73 HIS A O 1
ATOM 577 N N . LEU A 1 74 ? 15.207 -4.262 0.490 1.00 94.25 74 LEU A N 1
ATOM 578 C CA . LEU A 1 74 ? 15.037 -4.831 1.830 1.00 94.25 74 LEU A CA 1
ATOM 579 C C . LEU A 1 74 ? 16.355 -5.268 2.462 1.00 94.25 74 LEU A C 1
ATOM 581 O O . LEU A 1 74 ? 16.546 -5.097 3.661 1.00 94.25 74 LEU A O 1
ATOM 585 N N . LEU A 1 75 ? 17.267 -5.825 1.665 1.00 89.06 75 LEU A N 1
ATOM 586 C CA . LEU A 1 75 ? 18.515 -6.409 2.161 1.00 89.06 75 LEU A CA 1
ATOM 587 C C . LEU A 1 75 ? 19.712 -5.470 1.983 1.00 89.06 75 LEU A C 1
ATOM 589 O O . LEU A 1 75 ? 20.845 -5.877 2.216 1.00 89.06 75 LEU A O 1
ATOM 593 N N . SER A 1 76 ? 19.473 -4.226 1.547 1.00 81.62 76 SER A N 1
ATOM 594 C CA . SER A 1 76 ? 20.525 -3.253 1.216 1.00 81.62 76 SER A CA 1
ATOM 595 C C . SER A 1 76 ? 21.586 -3.816 0.256 1.00 81.62 76 SER A C 1
ATOM 597 O O . SER A 1 76 ? 22.759 -3.458 0.347 1.00 81.62 76 SER A O 1
ATOM 599 N N . GLN A 1 77 ? 21.186 -4.718 -0.650 1.00 84.00 77 GLN A N 1
ATOM 600 C CA . GLN A 1 77 ? 22.093 -5.298 -1.641 1.00 84.00 77 GLN A CA 1
ATOM 601 C C . GLN A 1 77 ? 22.561 -4.238 -2.639 1.00 84.00 77 GLN A C 1
ATOM 603 O O . GLN A 1 77 ? 21.758 -3.452 -3.148 1.00 84.00 77 GLN A O 1
ATOM 608 N N . GLU A 1 78 ? 23.856 -4.261 -2.950 1.00 84.12 78 GLU A N 1
ATOM 609 C CA . GLU A 1 78 ? 24.442 -3.405 -3.977 1.00 84.12 78 GLU A CA 1
ATOM 610 C C . GLU A 1 78 ? 24.224 -3.986 -5.393 1.00 84.12 78 GLU A C 1
ATOM 612 O O . GLU A 1 78 ? 24.191 -5.209 -5.562 1.00 84.12 78 GLU A O 1
ATOM 617 N N . PRO A 1 79 ? 24.093 -3.132 -6.426 1.00 85.62 79 PRO A N 1
ATOM 618 C CA . PRO A 1 79 ? 24.028 -1.673 -6.334 1.00 85.62 79 PRO A CA 1
ATOM 619 C C . PRO A 1 79 ? 22.698 -1.212 -5.725 1.00 85.62 79 PRO A C 1
ATOM 621 O O . PRO A 1 79 ? 21.654 -1.770 -6.060 1.00 85.62 79 PRO A O 1
ATOM 624 N N . LYS A 1 80 ? 22.698 -0.168 -4.888 1.00 88.50 80 LYS A N 1
ATOM 625 C CA . LYS A 1 80 ? 21.447 0.442 -4.390 1.00 88.50 80 LYS A CA 1
ATOM 626 C C . LYS A 1 80 ? 20.487 0.785 -5.530 1.00 88.50 80 LYS A C 1
ATOM 628 O O . LYS A 1 80 ? 20.895 1.065 -6.658 1.00 88.50 80 LYS A O 1
ATOM 633 N N . LEU A 1 81 ? 19.192 0.801 -5.217 1.00 91.06 81 LEU A N 1
ATOM 634 C CA . LEU A 1 81 ? 18.174 1.246 -6.166 1.00 91.06 81 LEU A CA 1
ATOM 635 C C . LEU A 1 81 ? 18.453 2.675 -6.635 1.00 91.06 81 LEU A C 1
ATOM 637 O O . LEU A 1 81 ? 18.747 3.566 -5.831 1.00 91.06 81 LEU A O 1
ATOM 641 N N . SER A 1 82 ? 18.297 2.908 -7.936 1.00 91.56 82 SER A N 1
ATOM 642 C CA . SER A 1 82 ? 18.282 4.270 -8.461 1.00 91.56 82 SER A CA 1
ATOM 643 C C . SER A 1 82 ? 17.045 5.029 -7.961 1.00 91.56 82 SER A C 1
ATOM 645 O O . SER A 1 82 ? 16.056 4.440 -7.508 1.00 91.56 82 SER A O 1
ATOM 647 N N . LYS A 1 83 ? 17.062 6.364 -8.078 1.00 92.19 83 LYS A N 1
ATOM 648 C CA . LYS A 1 83 ? 15.897 7.199 -7.731 1.00 92.19 83 LYS A CA 1
ATOM 649 C C . LYS A 1 83 ? 14.668 6.805 -8.550 1.00 92.19 83 LYS A C 1
ATOM 651 O O . LYS A 1 83 ? 13.548 6.837 -8.046 1.00 92.19 83 LYS A O 1
ATOM 656 N N . GLU A 1 84 ? 14.875 6.442 -9.809 1.00 94.00 84 GLU A N 1
ATOM 657 C CA . GLU A 1 84 ? 13.836 6.015 -10.732 1.00 94.00 84 GLU A CA 1
ATOM 658 C C . GLU A 1 84 ? 13.256 4.644 -10.375 1.00 94.00 84 GLU A C 1
ATOM 660 O O . GLU A 1 84 ? 12.035 4.482 -10.381 1.00 94.00 84 GLU A O 1
ATOM 665 N N . GLU A 1 85 ? 14.101 3.681 -9.995 1.00 94.06 85 GLU A N 1
ATOM 666 C CA . GLU A 1 85 ? 13.655 2.356 -9.550 1.00 94.06 85 GLU A CA 1
ATOM 667 C C . GLU A 1 85 ? 12.850 2.461 -8.249 1.00 94.06 85 GLU A C 1
ATOM 669 O O . GLU A 1 85 ? 11.728 1.957 -8.175 1.00 94.06 85 GLU A O 1
ATOM 674 N N . ALA A 1 86 ? 13.364 3.198 -7.258 1.00 94.62 86 ALA A N 1
ATOM 675 C CA . ALA A 1 86 ? 12.673 3.421 -5.989 1.00 94.62 86 ALA A CA 1
ATOM 676 C C . ALA A 1 86 ? 11.318 4.124 -6.189 1.00 94.62 86 ALA A C 1
ATOM 678 O O . ALA A 1 86 ? 10.313 3.755 -5.574 1.00 94.62 86 ALA A O 1
ATOM 679 N N . LYS A 1 87 ? 11.254 5.112 -7.094 1.00 96.44 87 LYS A N 1
ATOM 680 C CA . LYS A 1 87 ? 10.006 5.812 -7.425 1.00 96.44 87 LYS A CA 1
ATOM 681 C C . LYS A 1 87 ? 8.994 4.891 -8.109 1.00 96.44 87 LYS A C 1
ATOM 683 O O . LYS A 1 87 ? 7.814 4.942 -7.765 1.00 96.44 87 LYS A O 1
ATOM 688 N N . LEU A 1 88 ? 9.440 4.056 -9.047 1.00 97.00 88 LEU A N 1
ATOM 689 C CA . LEU A 1 88 ? 8.584 3.076 -9.715 1.00 97.00 88 LEU A CA 1
ATOM 690 C C . LEU A 1 88 ? 8.007 2.074 -8.710 1.00 97.00 88 LEU A C 1
ATOM 692 O O . LEU A 1 88 ? 6.791 1.899 -8.671 1.00 97.00 88 LEU A O 1
ATOM 696 N N . MET A 1 89 ? 8.852 1.487 -7.855 1.00 97.06 89 MET A N 1
ATOM 697 C CA . MET A 1 89 ? 8.410 0.571 -6.799 1.00 97.06 89 MET A CA 1
ATOM 698 C C . MET A 1 89 ? 7.363 1.208 -5.892 1.00 97.06 89 MET A C 1
ATOM 700 O O . MET A 1 89 ? 6.320 0.609 -5.647 1.00 97.06 89 MET A O 1
ATOM 704 N N . LYS A 1 90 ? 7.617 2.439 -5.432 1.00 97.12 90 LYS A N 1
ATOM 705 C CA . LYS A 1 90 ? 6.689 3.180 -4.577 1.00 97.12 90 LYS A CA 1
ATOM 706 C C . LYS A 1 90 ? 5.317 3.323 -5.235 1.00 97.12 90 LYS A C 1
ATOM 708 O O . LYS A 1 90 ? 4.307 3.071 -4.589 1.00 97.12 90 LYS A O 1
ATOM 713 N N . PHE A 1 91 ? 5.260 3.698 -6.513 1.00 98.06 91 PHE A N 1
ATOM 714 C CA . PHE A 1 91 ? 3.979 3.833 -7.210 1.00 98.06 91 PHE A CA 1
ATOM 715 C C . PHE A 1 91 ? 3.292 2.485 -7.444 1.00 98.06 91 PHE A C 1
ATOM 717 O O . PHE A 1 91 ? 2.082 2.396 -7.260 1.00 98.06 91 PHE A O 1
ATOM 724 N N . CYS A 1 92 ? 4.038 1.431 -7.775 1.00 98.19 92 CYS A N 1
ATOM 725 C CA . CYS A 1 92 ? 3.505 0.071 -7.881 1.00 98.19 92 CYS A CA 1
ATOM 726 C C . CYS A 1 92 ? 2.887 -0.411 -6.557 1.00 98.19 92 CYS A C 1
ATOM 728 O O . CYS A 1 92 ? 1.771 -0.930 -6.557 1.00 98.19 92 CYS A O 1
ATOM 730 N N . LEU A 1 93 ? 3.565 -0.162 -5.432 1.00 97.88 93 LEU A N 1
ATOM 731 C CA . LEU A 1 93 ? 3.065 -0.460 -4.090 1.00 97.88 93 LEU A CA 1
ATOM 732 C C . LEU A 1 93 ? 1.776 0.316 -3.780 1.00 97.88 93 LEU A C 1
ATOM 734 O O . LEU A 1 93 ? 0.797 -0.265 -3.319 1.00 97.88 93 LEU A O 1
ATOM 738 N N . SER A 1 94 ? 1.744 1.618 -4.086 1.00 97.00 94 SER A N 1
ATOM 739 C CA . SER A 1 94 ? 0.549 2.449 -3.899 1.00 97.00 94 SER A CA 1
ATOM 740 C C . SER A 1 94 ? -0.633 1.983 -4.751 1.00 97.00 94 SER A C 1
ATOM 742 O O . SER A 1 94 ? -1.762 2.000 -4.273 1.00 97.00 94 SER A O 1
ATOM 744 N N . VAL A 1 95 ? -0.407 1.529 -5.991 1.00 97.94 95 VAL A N 1
ATOM 745 C CA . VAL A 1 95 ? -1.486 0.956 -6.813 1.00 97.94 95 VAL A CA 1
ATOM 746 C C . VAL A 1 95 ? -2.046 -0.313 -6.170 1.00 97.94 95 VAL A C 1
ATOM 748 O O . VAL A 1 95 ? -3.266 -0.444 -6.085 1.00 97.94 95 VAL A O 1
ATOM 751 N N . ALA A 1 96 ? -1.191 -1.225 -5.695 1.00 98.06 96 ALA A N 1
ATOM 752 C CA . ALA A 1 96 ? -1.638 -2.447 -5.022 1.00 98.06 96 ALA A CA 1
ATOM 753 C C . ALA A 1 96 ? -2.492 -2.128 -3.783 1.00 98.06 96 ALA A C 1
ATOM 755 O O . ALA A 1 96 ? -3.589 -2.672 -3.634 1.00 98.06 96 ALA A O 1
ATOM 756 N N . HIS A 1 97 ? -2.042 -1.176 -2.961 1.00 97.44 97 HIS A N 1
ATOM 757 C CA . HIS A 1 97 ? -2.800 -0.683 -1.816 1.00 97.44 97 HIS A CA 1
ATOM 758 C C . HIS A 1 97 ? -4.164 -0.119 -2.226 1.00 97.44 97 HIS A C 1
ATOM 760 O O . HIS A 1 97 ? -5.193 -0.609 -1.763 1.00 97.44 97 HIS A O 1
ATOM 766 N N . ASN A 1 98 ? -4.201 0.843 -3.149 1.00 96.12 98 ASN A N 1
ATOM 767 C CA . ASN A 1 98 ? -5.447 1.488 -3.570 1.00 96.12 98 ASN A CA 1
ATOM 768 C C . ASN A 1 98 ? -6.448 0.490 -4.174 1.00 96.12 98 ASN A C 1
ATOM 770 O O . ASN A 1 98 ? -7.656 0.606 -3.965 1.00 96.12 98 ASN A O 1
ATOM 774 N N . VAL A 1 99 ? -5.958 -0.511 -4.913 1.00 97.19 99 VAL A N 1
ATOM 775 C CA . VAL A 1 99 ? -6.794 -1.597 -5.439 1.00 97.19 99 VAL A CA 1
ATOM 776 C C . VAL A 1 99 ? -7.365 -2.452 -4.304 1.00 97.19 99 VAL A C 1
ATOM 778 O O . VAL A 1 99 ? -8.548 -2.790 -4.360 1.00 97.19 99 VAL A O 1
ATOM 781 N N . SER A 1 100 ? -6.569 -2.754 -3.271 1.00 96.44 100 SER A N 1
ATOM 782 C CA . SER A 1 100 ? -6.986 -3.542 -2.096 1.00 96.44 100 SER A CA 1
ATOM 783 C C . SER A 1 100 ? -7.988 -2.832 -1.178 1.00 96.44 100 SER A C 1
ATOM 785 O O . SER A 1 100 ? -8.734 -3.475 -0.446 1.00 96.44 100 SER A O 1
ATOM 787 N N . MET A 1 101 ? -8.088 -1.502 -1.257 1.00 92.50 101 MET A N 1
ATOM 788 C CA . MET A 1 101 ? -9.091 -0.732 -0.509 1.00 92.50 101 MET A CA 1
ATOM 789 C C . MET A 1 101 ? -10.534 -0.969 -0.992 1.00 92.50 101 MET A C 1
ATOM 791 O O . MET A 1 101 ? -11.455 -0.282 -0.550 1.00 92.50 101 MET A O 1
ATOM 795 N N . ARG A 1 102 ? -10.759 -1.875 -1.950 1.00 92.38 102 ARG A N 1
ATOM 796 C CA . ARG A 1 102 ? -12.086 -2.288 -2.412 1.00 92.38 102 ARG A CA 1
ATOM 797 C C . ARG A 1 102 ? -12.236 -3.790 -2.176 1.00 92.38 102 ARG A C 1
ATOM 799 O O . ARG A 1 102 ? -11.609 -4.554 -2.906 1.00 92.38 102 ARG A O 1
ATOM 806 N N . PRO A 1 103 ? -13.106 -4.234 -1.249 1.00 91.62 103 PRO A N 1
ATOM 807 C CA . PRO A 1 103 ? -13.245 -5.652 -0.900 1.00 91.62 103 PRO A CA 1
ATOM 808 C C . PRO A 1 103 ? -13.430 -6.584 -2.105 1.00 91.62 103 PRO A C 1
ATOM 810 O O . PRO A 1 10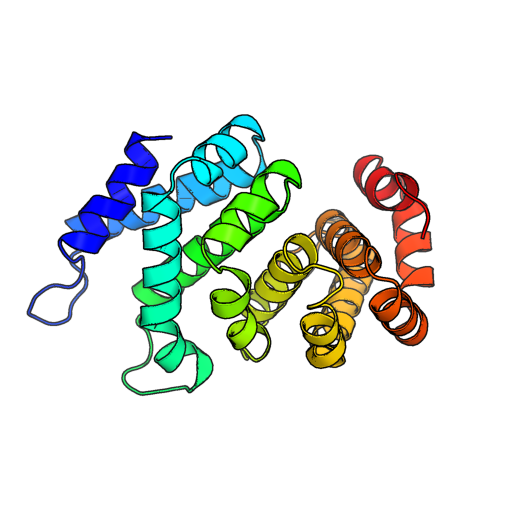3 ? -12.804 -7.638 -2.193 1.00 91.62 103 PRO A O 1
ATOM 813 N N . ASN A 1 104 ? -14.202 -6.145 -3.105 1.00 92.94 104 ASN A N 1
ATOM 814 C CA . ASN A 1 104 ? -14.453 -6.906 -4.333 1.00 92.94 104 ASN A CA 1
ATOM 815 C C . ASN A 1 104 ? -13.184 -7.186 -5.160 1.00 92.94 104 ASN A C 1
ATOM 817 O O . ASN A 1 104 ? -13.179 -8.097 -5.986 1.00 92.94 104 ASN A O 1
ATOM 821 N N . ASN A 1 105 ? -12.104 -6.428 -4.967 1.00 96.56 105 ASN A N 1
ATOM 822 C CA . ASN A 1 105 ? -10.838 -6.622 -5.668 1.00 96.56 105 ASN A CA 1
ATOM 823 C C . ASN A 1 105 ? -9.907 -7.609 -4.950 1.00 96.56 105 ASN A C 1
ATOM 825 O O . ASN A 1 105 ? -9.020 -8.172 -5.595 1.00 96.56 105 ASN A O 1
ATOM 829 N N . ASN A 1 106 ? -10.107 -7.859 -3.653 1.00 95.88 106 ASN A N 1
ATOM 830 C CA . ASN A 1 106 ? -9.130 -8.551 -2.807 1.00 95.88 106 ASN A CA 1
ATOM 831 C C . ASN A 1 106 ? -8.877 -9.982 -3.286 1.00 95.88 106 ASN A C 1
ATOM 833 O O . ASN A 1 106 ? -7.725 -10.393 -3.396 1.00 95.88 106 ASN A O 1
ATOM 837 N N . GLN A 1 107 ? -9.922 -10.696 -3.719 1.00 96.12 107 GLN A N 1
ATOM 838 C CA . GLN A 1 107 ? -9.773 -12.044 -4.278 1.00 96.12 107 GLN A CA 1
ATOM 839 C C . GLN A 1 107 ? -8.874 -12.083 -5.524 1.00 96.12 107 GLN A C 1
ATOM 841 O O . GLN A 1 107 ? -8.151 -13.057 -5.736 1.00 96.12 107 GLN A O 1
ATOM 846 N N . ARG A 1 108 ? -8.870 -11.026 -6.346 1.00 96.62 108 ARG A N 1
ATOM 847 C CA . ARG A 1 108 ? -8.018 -10.948 -7.546 1.00 96.62 108 ARG A CA 1
ATOM 848 C C . ARG A 1 108 ? -6.550 -10.768 -7.165 1.00 96.62 108 ARG A C 1
ATOM 850 O O . ARG A 1 108 ? -5.697 -11.447 -7.726 1.00 96.62 108 ARG A O 1
ATOM 857 N N . LEU A 1 109 ? -6.270 -9.912 -6.180 1.00 98.00 109 LEU A N 1
ATOM 858 C CA . LEU A 1 109 ? -4.922 -9.742 -5.628 1.00 98.00 109 LEU A CA 1
ATOM 859 C C . LEU A 1 109 ? -4.422 -11.040 -4.981 1.00 98.00 109 LEU A C 1
ATOM 861 O O . LEU A 1 109 ? -3.300 -11.462 -5.251 1.00 98.00 109 LEU A O 1
ATOM 865 N N . ARG A 1 110 ? -5.275 -11.722 -4.206 1.00 97.12 110 ARG A N 1
ATOM 866 C CA . ARG A 1 110 ? -4.965 -13.035 -3.620 1.00 97.12 110 ARG A CA 1
ATOM 867 C C . ARG A 1 110 ? -4.671 -14.095 -4.680 1.00 97.12 110 ARG A C 1
ATOM 869 O O . ARG A 1 110 ? -3.697 -14.820 -4.555 1.00 97.12 110 ARG A O 1
ATOM 876 N N . THR A 1 111 ? -5.467 -14.152 -5.749 1.00 97.25 111 THR A N 1
ATOM 877 C CA . THR A 1 111 ? -5.261 -15.100 -6.865 1.00 97.25 111 THR A CA 1
ATOM 878 C C . THR A 1 111 ? -3.912 -14.888 -7.562 1.00 97.25 111 THR A C 1
ATOM 880 O O . THR A 1 111 ? -3.341 -15.826 -8.109 1.00 97.25 111 THR A O 1
ATOM 883 N N . LEU A 1 112 ? -3.384 -13.662 -7.533 1.00 97.88 112 LEU A N 1
ATOM 884 C CA . LEU A 1 112 ? -2.055 -13.322 -8.049 1.00 97.88 112 LEU A CA 1
ATOM 885 C C . LEU A 1 112 ? -0.952 -13.399 -6.985 1.00 97.88 112 LEU A C 1
ATOM 887 O O . LEU A 1 112 ? 0.190 -13.024 -7.260 1.00 97.88 112 LEU A O 1
ATOM 891 N N . ASP A 1 113 ? -1.274 -13.913 -5.797 1.00 97.31 113 ASP A N 1
ATOM 892 C CA . ASP A 1 113 ? -0.349 -14.116 -4.686 1.00 97.31 113 ASP A CA 1
ATOM 893 C C . ASP A 1 113 ? 0.327 -12.808 -4.228 1.00 97.31 113 ASP A C 1
ATOM 895 O O . ASP A 1 113 ? 1.525 -12.731 -3.962 1.00 97.31 113 ASP A O 1
ATOM 899 N N . PHE A 1 114 ? -0.454 -11.724 -4.149 1.00 98.31 114 PHE A N 1
ATOM 900 C CA . PHE A 1 114 ? 0.039 -10.470 -3.573 1.00 98.31 114 PHE A CA 1
ATOM 901 C C . PHE A 1 114 ? 0.361 -10.598 -2.079 1.00 98.31 114 PHE A C 1
ATOM 903 O O . PHE A 1 114 ? 1.193 -9.840 -1.598 1.00 98.31 114 PHE A O 1
ATOM 910 N N . THR A 1 115 ? -0.225 -11.552 -1.347 1.00 97.38 115 THR A N 1
ATOM 911 C CA . THR A 1 115 ? 0.120 -11.788 0.064 1.00 97.38 115 THR A CA 1
ATOM 912 C C . THR A 1 115 ? 1.619 -12.062 0.219 1.00 97.38 115 THR A C 1
ATOM 914 O O . THR A 1 115 ? 2.306 -11.312 0.915 1.00 97.38 115 THR A O 1
ATOM 917 N N . SER A 1 116 ? 2.155 -13.044 -0.514 1.00 96.75 116 SER A N 1
ATOM 918 C CA . SER A 1 116 ? 3.577 -13.410 -0.450 1.00 96.75 116 SER A CA 1
ATOM 919 C C . SER A 1 116 ? 4.496 -12.322 -1.008 1.00 96.75 116 SER A C 1
ATOM 921 O O . SER A 1 116 ? 5.593 -12.109 -0.500 1.00 96.75 116 SER A O 1
ATOM 923 N N . VAL A 1 117 ? 4.048 -11.592 -2.036 1.00 97.94 117 VAL A N 1
ATOM 924 C CA . VAL A 1 117 ? 4.808 -10.469 -2.621 1.00 97.94 117 VAL A CA 1
ATOM 925 C C . VAL A 1 117 ? 4.962 -9.324 -1.624 1.00 97.94 117 VAL A C 1
ATOM 927 O O . VAL A 1 117 ? 6.014 -8.693 -1.561 1.00 97.94 117 VAL A O 1
ATOM 930 N N . MET A 1 118 ? 3.907 -9.035 -0.863 1.00 97.75 118 MET A N 1
ATOM 931 C CA . MET A 1 118 ? 3.845 -7.878 0.023 1.00 97.75 118 MET A CA 1
ATOM 932 C C . MET A 1 118 ? 4.493 -8.170 1.380 1.00 97.75 118 MET A C 1
ATOM 934 O O . MET A 1 118 ? 5.178 -7.303 1.911 1.00 97.75 118 MET A O 1
ATOM 938 N N . GLN A 1 119 ? 4.341 -9.379 1.926 1.00 97.25 119 GLN A N 1
ATOM 939 C CA . GLN A 1 119 ? 4.806 -9.739 3.273 1.00 97.25 119 GLN A CA 1
ATOM 940 C C . GLN A 1 119 ? 6.255 -9.316 3.602 1.00 97.25 119 GLN A C 1
ATOM 942 O O . GLN A 1 119 ? 6.449 -8.712 4.661 1.00 97.25 119 GLN A O 1
ATOM 947 N N . PRO A 1 120 ? 7.268 -9.512 2.731 1.00 96.56 120 PRO A N 1
ATOM 948 C CA . PRO A 1 120 ? 8.639 -9.086 3.022 1.00 96.56 120 PRO A CA 1
ATOM 949 C C . PRO A 1 120 ? 8.786 -7.580 3.277 1.00 96.56 120 PRO A C 1
ATOM 951 O O . PRO A 1 120 ? 9.673 -7.164 4.014 1.00 96.56 120 PRO A O 1
ATOM 954 N N . TYR A 1 121 ? 7.916 -6.741 2.712 1.00 97.38 121 TYR A N 1
ATOM 955 C CA . TYR A 1 121 ? 8.002 -5.289 2.869 1.00 97.38 121 TYR A CA 1
ATOM 956 C C . TYR A 1 121 ? 7.565 -4.783 4.247 1.00 97.38 121 TYR A C 1
ATOM 958 O O . TYR A 1 121 ? 7.850 -3.630 4.576 1.00 97.38 121 TYR A O 1
ATOM 966 N N . LEU A 1 122 ? 6.951 -5.623 5.090 1.00 96.88 122 LEU A N 1
ATOM 967 C CA . LEU A 1 122 ? 6.652 -5.272 6.483 1.00 96.88 122 LEU A CA 1
ATOM 968 C C . LEU A 1 122 ? 7.927 -4.922 7.263 1.00 96.88 122 LEU A C 1
ATOM 970 O O . LEU A 1 122 ? 7.902 -4.030 8.114 1.00 96.88 122 LEU A O 1
ATOM 974 N N . THR A 1 123 ? 9.052 -5.562 6.933 1.00 94.94 123 THR A N 1
ATOM 975 C CA . THR A 1 123 ? 10.354 -5.333 7.578 1.00 94.94 123 THR A CA 1
ATOM 976 C C . THR A 1 123 ? 11.128 -4.160 6.979 1.00 94.94 123 THR A C 1
ATOM 978 O O . THR A 1 123 ? 12.201 -3.822 7.475 1.00 94.94 123 THR A O 1
ATOM 981 N N . SER A 1 124 ? 10.591 -3.493 5.949 1.00 95.25 124 SER A N 1
ATOM 982 C CA . SER A 1 124 ? 11.249 -2.342 5.334 1.00 95.25 124 SER A CA 1
ATOM 983 C C . SER A 1 124 ? 11.531 -1.246 6.365 1.00 95.25 124 SER A C 1
ATOM 985 O O . SER A 1 124 ? 10.690 -0.940 7.217 1.00 95.25 124 SER A O 1
ATOM 987 N N . THR A 1 125 ? 12.719 -0.646 6.267 1.00 93.00 125 THR A N 1
ATOM 988 C CA . THR A 1 125 ? 13.119 0.539 7.039 1.00 93.00 125 THR A CA 1
ATOM 989 C C . THR A 1 125 ? 12.476 1.821 6.512 1.00 93.00 125 THR A C 1
ATOM 991 O O . THR A 1 125 ? 12.429 2.819 7.227 1.00 93.00 125 THR A O 1
ATOM 994 N N . ASP A 1 126 ? 11.941 1.797 5.287 1.00 93.12 126 ASP A N 1
ATOM 995 C CA . ASP A 1 126 ? 11.105 2.867 4.763 1.00 93.12 126 ASP A CA 1
ATOM 996 C C . ASP A 1 126 ? 9.693 2.734 5.362 1.00 93.12 126 ASP A C 1
ATOM 998 O O . ASP A 1 126 ? 8.940 1.790 5.085 1.00 93.12 126 ASP A O 1
ATOM 1002 N N . GLU A 1 127 ? 9.344 3.690 6.225 1.00 93.44 127 GLU A N 1
ATOM 1003 C CA . GLU A 1 127 ? 8.058 3.740 6.926 1.00 93.44 127 GLU A CA 1
ATOM 1004 C C . GLU A 1 127 ? 6.869 3.775 5.955 1.00 93.44 127 GLU A C 1
ATOM 1006 O O . GLU A 1 127 ? 5.825 3.187 6.236 1.00 93.44 127 GLU A O 1
ATOM 1011 N N . LEU A 1 128 ? 7.018 4.410 4.786 1.00 92.56 128 LEU A N 1
ATOM 1012 C CA . LEU A 1 128 ? 5.961 4.438 3.783 1.00 92.56 128 LEU A CA 1
ATOM 1013 C C . LEU A 1 128 ? 5.748 3.046 3.188 1.00 92.56 128 LEU A C 1
ATOM 1015 O O . LEU A 1 128 ? 4.600 2.624 3.046 1.00 92.56 128 LEU A O 1
ATOM 1019 N N . PHE A 1 129 ? 6.825 2.333 2.848 1.00 95.88 129 PHE A N 1
ATOM 1020 C CA . PHE A 1 129 ? 6.720 0.981 2.296 1.00 95.88 129 PHE A CA 1
ATOM 1021 C C . PHE A 1 129 ? 6.088 0.026 3.300 1.00 95.88 129 PHE A C 1
ATOM 1023 O O . PHE A 1 129 ? 5.122 -0.662 2.970 1.00 95.88 129 PHE A O 1
ATOM 1030 N N . SER A 1 130 ? 6.597 0.009 4.529 1.00 96.44 130 SER A N 1
ATOM 1031 C CA . SER A 1 130 ? 6.113 -0.913 5.554 1.00 96.44 130 SER A CA 1
ATOM 1032 C C . SER A 1 130 ? 4.668 -0.630 5.973 1.00 96.44 130 SER A C 1
ATOM 1034 O O . SER A 1 130 ? 3.882 -1.571 6.089 1.00 96.44 130 SER A O 1
ATOM 1036 N N . LEU A 1 131 ? 4.263 0.639 6.108 1.00 97.00 131 LEU A N 1
ATOM 1037 C CA . LEU A 1 131 ? 2.880 0.986 6.452 1.00 97.00 131 LEU A CA 1
ATOM 1038 C C . LEU A 1 131 ? 1.901 0.730 5.293 1.00 97.00 131 LEU A C 1
ATOM 1040 O O . LEU A 1 131 ? 0.829 0.169 5.513 1.00 97.00 131 LEU A O 1
ATOM 1044 N N . THR A 1 132 ? 2.282 1.054 4.051 1.00 97.50 132 THR A N 1
ATOM 1045 C CA . THR A 1 132 ? 1.465 0.735 2.858 1.00 97.50 132 THR A CA 1
ATOM 1046 C C . THR A 1 132 ? 1.287 -0.774 2.711 1.00 97.50 132 THR A C 1
ATOM 1048 O O . THR A 1 132 ? 0.210 -1.256 2.355 1.00 97.50 132 THR A O 1
ATOM 1051 N N . THR A 1 133 ? 2.333 -1.532 3.032 1.00 98.31 133 THR A N 1
ATOM 1052 C CA . THR A 1 133 ? 2.307 -2.994 3.036 1.00 98.31 133 THR A CA 1
ATOM 1053 C C . THR A 1 133 ? 1.354 -3.533 4.088 1.00 98.31 133 THR A C 1
ATOM 1055 O O . THR A 1 133 ? 0.495 -4.340 3.743 1.00 98.31 133 THR A O 1
ATOM 1058 N N . LEU A 1 134 ? 1.445 -3.049 5.332 1.00 98.25 134 LEU A N 1
ATOM 1059 C CA . LEU A 1 134 ? 0.520 -3.424 6.402 1.00 98.25 134 LEU A CA 1
ATOM 1060 C C . LEU A 1 134 ? -0.933 -3.170 5.986 1.00 98.25 134 LEU A C 1
ATOM 1062 O O . LEU A 1 134 ? -1.767 -4.059 6.115 1.00 98.25 134 LEU A O 1
ATOM 1066 N N . ALA A 1 135 ? -1.227 -1.992 5.432 1.00 97.69 135 ALA A N 1
ATOM 1067 C CA . ALA A 1 135 ? -2.581 -1.630 5.020 1.00 97.69 135 ALA A CA 1
ATOM 1068 C C . ALA A 1 135 ? -3.115 -2.481 3.858 1.00 97.69 135 ALA A C 1
ATOM 1070 O O . ALA A 1 135 ? -4.295 -2.839 3.821 1.00 97.69 135 ALA A O 1
ATOM 1071 N N . THR A 1 136 ? -2.240 -2.831 2.913 1.00 98.19 136 THR A N 1
ATOM 1072 C CA . THR A 1 136 ? -2.586 -3.733 1.808 1.00 98.19 136 THR A CA 1
ATOM 1073 C C . THR A 1 136 ? -2.857 -5.141 2.328 1.00 98.19 136 THR A C 1
ATOM 1075 O O . THR A 1 136 ? -3.901 -5.708 2.019 1.00 98.19 136 THR A O 1
ATOM 1078 N N . LEU A 1 137 ? -1.954 -5.686 3.153 1.00 98.19 137 LEU A N 1
ATOM 1079 C CA . LEU A 1 137 ? -2.088 -7.019 3.741 1.00 98.19 137 LEU A CA 1
ATOM 1080 C C . LEU A 1 137 ? -3.340 -7.120 4.599 1.00 98.19 137 LEU A C 1
ATOM 1082 O O . LEU A 1 13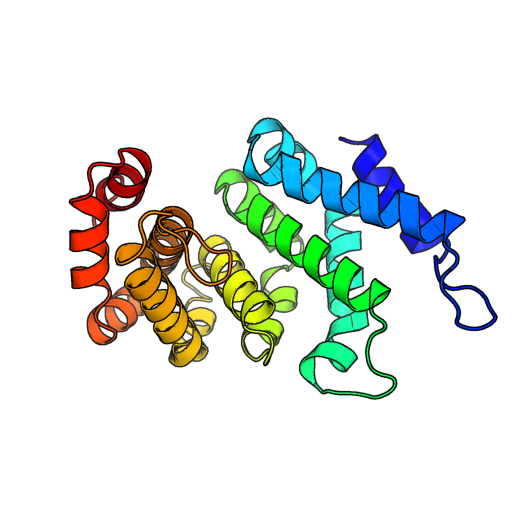7 ? -4.115 -8.036 4.372 1.00 98.19 137 LEU A O 1
ATOM 1086 N N . ALA A 1 138 ? -3.604 -6.143 5.470 1.00 96.56 138 ALA A N 1
ATOM 1087 C CA . ALA A 1 138 ? -4.821 -6.088 6.278 1.00 96.56 138 ALA A CA 1
ATOM 1088 C C . ALA A 1 138 ? -6.099 -6.236 5.442 1.00 96.56 138 ALA A C 1
ATOM 1090 O O . ALA A 1 138 ? -7.074 -6.809 5.908 1.00 96.56 138 ALA A O 1
ATOM 1091 N N . SER A 1 139 ? -6.094 -5.740 4.200 1.00 95.62 139 SER A N 1
ATOM 1092 C CA . SER A 1 139 ? -7.241 -5.868 3.304 1.00 95.62 139 SER A CA 1
ATOM 1093 C C . SER A 1 139 ? -7.321 -7.233 2.618 1.00 95.62 139 SER A C 1
ATOM 1095 O O . SER A 1 139 ? -8.419 -7.695 2.313 1.00 95.62 139 SER A O 1
ATOM 1097 N N . ILE A 1 140 ? -6.184 -7.866 2.315 1.00 96.38 140 ILE A N 1
ATOM 1098 C CA . ILE A 1 140 ? -6.155 -9.066 1.472 1.00 96.38 140 ILE A CA 1
ATOM 1099 C C . ILE A 1 140 ? -5.939 -10.369 2.228 1.00 96.38 140 ILE A C 1
ATOM 1101 O O . ILE A 1 140 ? -6.312 -11.380 1.648 1.00 96.38 140 ILE A O 1
ATOM 1105 N N . VAL A 1 141 ? -5.360 -10.393 3.435 1.00 94.88 141 VAL A N 1
ATOM 1106 C CA . VAL A 1 141 ? -5.161 -11.636 4.207 1.00 94.88 141 VAL A CA 1
ATOM 1107 C C . VAL A 1 141 ? -6.497 -12.211 4.678 1.00 94.88 141 VAL A C 1
ATOM 1109 O O . VAL A 1 141 ? -7.475 -11.485 4.834 1.00 94.88 141 VAL A O 1
ATOM 1112 N N . ASN A 1 142 ? -6.554 -13.527 4.866 1.00 89.69 142 ASN A N 1
ATOM 1113 C CA . ASN A 1 142 ? -7.723 -14.206 5.419 1.00 89.69 142 ASN A CA 1
ATOM 1114 C C . ASN A 1 142 ? -7.438 -14.692 6.848 1.00 89.69 142 ASN A C 1
ATOM 1116 O O . ASN A 1 142 ? -6.340 -14.511 7.370 1.00 89.69 142 ASN A O 1
ATOM 1120 N N . GLU A 1 143 ? -8.427 -15.346 7.458 1.00 86.38 143 GLU A N 1
ATOM 1121 C CA . GLU A 1 143 ? -8.319 -15.886 8.817 1.00 86.38 143 GLU A CA 1
ATOM 1122 C C . GLU A 1 143 ? -7.119 -16.832 8.996 1.00 86.38 143 GLU A C 1
ATOM 1124 O O . GLU A 1 143 ? -6.449 -16.791 10.020 1.00 86.38 143 GLU A O 1
ATOM 1129 N N . ALA A 1 144 ? -6.798 -17.642 7.981 1.00 89.81 144 ALA A N 1
ATOM 1130 C CA . ALA A 1 144 ? -5.681 -18.590 8.030 1.00 89.81 144 ALA A CA 1
ATOM 1131 C C . ALA A 1 144 ? -4.297 -17.917 7.944 1.00 89.81 144 ALA A C 1
ATOM 1133 O O . ALA A 1 144 ? -3.284 -18.547 8.234 1.00 89.81 144 ALA A O 1
ATOM 1134 N N . GLU A 1 145 ? -4.244 -16.650 7.535 1.00 92.38 145 GLU A N 1
ATOM 1135 C CA . GLU A 1 145 ? -3.024 -15.859 7.346 1.00 92.38 145 GLU A CA 1
ATOM 1136 C C . GLU A 1 145 ? -2.915 -14.714 8.368 1.00 92.38 145 GLU A C 1
ATOM 1138 O O . GLU A 1 145 ? -2.072 -13.826 8.222 1.00 92.38 145 GLU A O 1
ATOM 1143 N N . CYS A 1 146 ? -3.756 -14.706 9.407 1.00 88.94 146 CYS A N 1
ATOM 1144 C CA . CYS A 1 146 ? -3.814 -13.628 10.395 1.00 88.94 146 CYS A CA 1
ATOM 1145 C C . CYS A 1 146 ? -2.490 -13.398 11.131 1.00 88.94 146 CYS A C 1
ATOM 1147 O O . CYS A 1 146 ? -2.135 -12.256 11.429 1.00 88.94 146 CYS A O 1
ATOM 1149 N N . GLU A 1 147 ? -1.707 -14.464 11.304 1.00 91.94 147 GLU A N 1
ATOM 1150 C CA . GLU A 1 147 ? -0.383 -14.421 11.917 1.00 91.94 147 GLU A CA 1
ATOM 1151 C C . GLU A 1 147 ? 0.593 -13.488 11.188 1.00 91.94 147 GLU A C 1
ATOM 1153 O O . GLU A 1 147 ? 1.500 -12.945 11.812 1.00 91.94 147 GLU A O 1
ATOM 1158 N N . ILE A 1 148 ? 0.385 -13.209 9.894 1.00 94.38 148 ILE A N 1
ATOM 1159 C CA . ILE A 1 148 ? 1.177 -12.209 9.158 1.00 94.38 148 ILE A CA 1
ATOM 1160 C C . ILE A 1 148 ? 1.037 -10.823 9.803 1.00 94.38 148 ILE A C 1
ATOM 1162 O O . ILE A 1 148 ? 2.013 -10.075 9.890 1.00 94.38 148 ILE A O 1
ATOM 1166 N N . ILE A 1 149 ? -0.170 -10.472 10.255 1.00 93.88 149 ILE A N 1
ATOM 1167 C CA . ILE A 1 149 ? -0.445 -9.192 10.909 1.00 93.88 149 ILE A CA 1
ATOM 1168 C C . ILE A 1 149 ? -0.005 -9.229 12.374 1.00 93.88 149 ILE A C 1
ATOM 1170 O O . ILE A 1 149 ? 0.630 -8.271 12.819 1.00 93.88 149 ILE A O 1
ATOM 1174 N N . ASN A 1 150 ? -0.252 -10.328 13.097 1.00 88.38 150 ASN A N 1
ATOM 1175 C CA . ASN A 1 150 ? 0.215 -10.480 14.483 1.00 88.38 150 ASN A CA 1
ATOM 1176 C C . ASN A 1 150 ? 1.741 -10.366 14.591 1.00 88.38 150 ASN A C 1
ATOM 1178 O O . ASN A 1 150 ? 2.257 -9.635 15.439 1.00 88.38 150 ASN A O 1
ATOM 1182 N N . ALA A 1 151 ? 2.475 -10.994 13.670 1.00 90.25 151 ALA A N 1
ATOM 1183 C CA . ALA A 1 151 ? 3.929 -10.887 13.589 1.00 90.25 151 ALA A CA 1
ATOM 1184 C C . ALA A 1 151 ? 4.417 -9.458 13.272 1.00 90.25 151 ALA A C 1
ATOM 1186 O O . ALA A 1 151 ? 5.575 -9.125 13.519 1.00 90.25 151 ALA A O 1
ATOM 1187 N N . ALA A 1 152 ? 3.545 -8.586 12.756 1.00 93.00 152 ALA A N 1
ATOM 1188 C CA . ALA A 1 152 ? 3.837 -7.193 12.432 1.00 93.00 152 ALA A CA 1
ATOM 1189 C C . ALA A 1 152 ? 3.473 -6.213 13.565 1.00 93.00 152 ALA A C 1
ATOM 1191 O O . ALA A 1 152 ? 3.215 -5.035 13.296 1.00 93.00 152 ALA A O 1
ATOM 1192 N N . HIS A 1 153 ? 3.484 -6.669 14.824 1.00 93.75 153 HIS A N 1
ATOM 1193 C CA . HIS A 1 153 ? 3.159 -5.896 16.032 1.00 93.75 153 HIS A CA 1
ATOM 1194 C C . HIS A 1 153 ? 3.702 -4.452 16.017 1.00 93.75 153 HIS A C 1
ATOM 1196 O O . HIS A 1 153 ? 2.951 -3.489 16.185 1.00 93.75 153 HIS A O 1
ATOM 1202 N N . ASP A 1 154 ? 4.996 -4.265 15.741 1.00 94.62 154 ASP A N 1
ATOM 1203 C CA . ASP A 1 154 ? 5.619 -2.934 15.739 1.00 94.62 154 ASP A CA 1
ATOM 1204 C C . ASP A 1 154 ? 5.091 -2.017 14.631 1.00 94.62 154 ASP A C 1
ATOM 1206 O O . ASP A 1 154 ? 5.044 -0.794 14.793 1.00 94.62 154 ASP A O 1
ATOM 1210 N N . ARG A 1 155 ? 4.658 -2.589 13.504 1.00 95.94 155 ARG A N 1
ATOM 1211 C CA . ARG A 1 155 ? 4.033 -1.835 12.412 1.00 95.94 155 ARG A CA 1
ATOM 1212 C C . ARG A 1 155 ? 2.601 -1.450 12.757 1.00 95.94 155 ARG A C 1
ATOM 1214 O O . ARG A 1 155 ? 2.216 -0.319 12.467 1.00 95.94 155 ARG A O 1
ATOM 1221 N N . VAL A 1 156 ? 1.853 -2.312 13.446 1.00 97.31 156 VAL A N 1
ATOM 1222 C CA . VAL A 1 156 ? 0.529 -1.960 13.989 1.00 97.31 156 VAL A CA 1
ATOM 1223 C C . VAL A 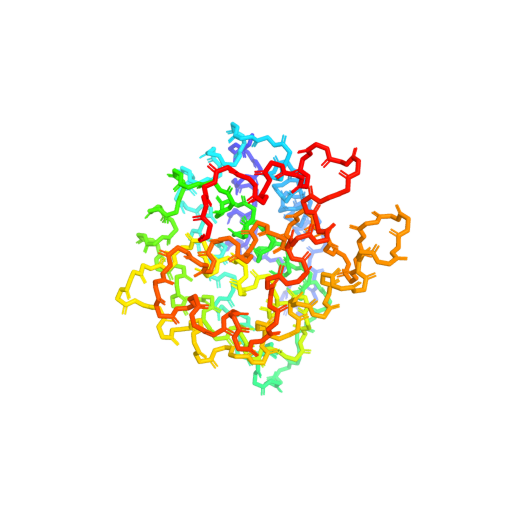1 156 ? 0.662 -0.841 15.026 1.00 97.31 156 VAL A C 1
ATOM 1225 O O . VAL A 1 156 ? -0.036 0.169 14.946 1.00 97.31 156 VAL A O 1
ATOM 1228 N N . LYS A 1 157 ? 1.638 -0.930 15.935 1.00 97.00 157 LYS A N 1
ATOM 1229 C CA . LYS A 1 157 ? 1.942 0.143 16.894 1.00 97.00 157 LYS A CA 1
ATOM 1230 C C . LYS A 1 157 ? 2.314 1.456 16.197 1.00 97.00 157 LYS A C 1
ATOM 1232 O O . LYS A 1 157 ? 1.872 2.531 16.609 1.00 97.00 157 LYS A O 1
ATOM 1237 N N . TYR A 1 158 ? 3.102 1.390 15.123 1.00 96.69 158 TYR A N 1
ATOM 1238 C CA . TYR A 1 158 ? 3.439 2.561 14.315 1.00 96.69 158 TYR A CA 1
ATOM 1239 C C . TYR A 1 158 ? 2.206 3.174 13.628 1.00 96.69 158 TYR A C 1
ATOM 1241 O O . TYR A 1 158 ? 2.031 4.390 13.697 1.00 96.69 158 TYR A O 1
ATOM 1249 N N . LEU A 1 159 ? 1.308 2.363 13.057 1.00 98.06 159 LEU A N 1
ATOM 1250 C CA . LEU A 1 159 ? 0.024 2.814 12.499 1.00 98.06 159 LEU A CA 1
ATOM 1251 C C . LEU A 1 159 ? -0.795 3.610 13.529 1.00 98.06 159 LEU A C 1
ATOM 1253 O O . LEU A 1 159 ? -1.269 4.708 13.227 1.00 98.06 159 LEU A O 1
ATOM 1257 N N . LEU A 1 160 ? -0.914 3.109 14.763 1.00 98.00 160 LEU A N 1
ATOM 1258 C CA . LEU A 1 160 ? -1.633 3.807 15.836 1.00 98.00 160 LEU A CA 1
ATOM 1259 C C . LEU A 1 160 ? -0.967 5.139 16.207 1.00 98.00 160 LEU A C 1
ATOM 1261 O O . LEU A 1 160 ? -1.654 6.142 16.399 1.00 98.00 160 LEU A O 1
ATOM 1265 N N . LYS A 1 161 ? 0.369 5.197 16.223 1.00 97.56 161 LYS A N 1
ATOM 1266 C CA . LYS A 1 161 ? 1.119 6.447 16.426 1.00 97.56 161 LYS A CA 1
ATOM 1267 C C . LYS A 1 161 ? 0.868 7.459 15.303 1.00 97.56 161 LYS A C 1
ATOM 1269 O O . LYS A 1 161 ? 0.746 8.654 15.576 1.00 97.56 161 LYS A O 1
ATOM 1274 N N . VAL A 1 162 ? 0.787 7.005 14.050 1.00 97.62 162 VAL A N 1
ATOM 1275 C CA . VAL A 1 162 ? 0.448 7.855 12.896 1.00 97.62 162 VAL A CA 1
ATOM 1276 C C . VAL A 1 162 ? -0.976 8.396 13.034 1.00 97.62 162 VAL A C 1
ATOM 1278 O O . VAL A 1 162 ? -1.173 9.601 12.867 1.00 97.62 162 VAL A O 1
ATOM 1281 N N . LEU A 1 163 ? -1.948 7.558 13.418 1.00 97.56 163 LEU A N 1
ATOM 1282 C CA . LEU A 1 163 ? -3.317 7.998 13.702 1.00 97.56 163 LEU A CA 1
ATOM 1283 C C . LEU A 1 163 ? -3.346 9.037 14.827 1.00 97.56 163 LEU A C 1
ATOM 1285 O O . LEU A 1 163 ? -3.874 10.127 14.625 1.00 97.56 163 LEU A O 1
ATOM 1289 N N . GLN A 1 164 ? -2.732 8.746 15.975 1.00 97.69 164 GLN A N 1
ATOM 1290 C CA . GLN A 1 164 ? -2.681 9.648 17.127 1.00 97.69 164 GLN A CA 1
ATOM 1291 C C . GLN A 1 164 ? -2.119 11.025 16.753 1.00 97.69 164 GLN A C 1
ATOM 1293 O O . GLN A 1 164 ? -2.711 12.052 17.085 1.00 97.69 164 GLN A O 1
ATOM 1298 N N . LYS A 1 165 ? -0.996 11.060 16.026 1.00 97.31 165 LYS A N 1
ATOM 1299 C CA . LYS A 1 165 ? -0.410 12.314 15.540 1.00 97.31 165 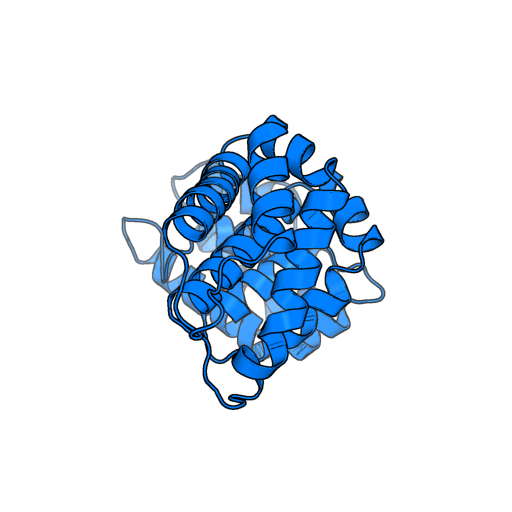LYS A CA 1
ATOM 1300 C C . LYS A 1 165 ? -1.331 13.021 14.554 1.00 97.31 165 LYS A C 1
ATOM 1302 O O . LYS A 1 165 ? -1.513 14.226 14.670 1.00 97.31 165 LYS A O 1
ATOM 1307 N N . GLY A 1 166 ? -1.922 12.288 13.612 1.00 96.50 166 GLY A N 1
ATOM 1308 C CA . GLY A 1 166 ? -2.867 12.839 12.644 1.00 96.50 166 GLY A CA 1
ATOM 1309 C C . GLY A 1 166 ? -4.072 13.491 13.324 1.00 96.50 166 GLY A C 1
ATOM 1310 O O . GLY A 1 166 ? -4.444 14.602 12.942 1.00 96.50 166 GLY A O 1
ATOM 1311 N N . LEU A 1 167 ? -4.611 12.858 14.376 1.00 95.62 167 LEU A N 1
ATOM 1312 C CA . LEU A 1 167 ? -5.754 13.356 15.146 1.00 95.62 167 LEU A CA 1
ATOM 1313 C C . LEU A 1 167 ? -5.476 14.729 15.779 1.00 95.62 167 LEU A C 1
ATOM 1315 O O . LEU A 1 167 ? -6.392 15.539 15.897 1.00 95.62 167 LEU A O 1
ATOM 1319 N N . ALA A 1 168 ? -4.220 15.001 16.145 1.00 95.12 168 ALA A N 1
ATOM 1320 C CA . ALA A 1 168 ? -3.786 16.271 16.724 1.00 95.12 168 ALA A CA 1
ATOM 1321 C C . ALA A 1 168 ? -3.578 17.391 15.684 1.00 95.12 168 ALA A C 1
ATOM 1323 O O . ALA A 1 168 ? -3.323 18.538 16.051 1.00 95.12 168 ALA A O 1
ATOM 1324 N N . THR A 1 169 ? -3.667 17.090 14.384 1.00 94.19 169 THR A N 1
ATOM 1325 C CA . THR A 1 169 ? -3.461 18.074 13.311 1.00 94.19 169 THR A CA 1
ATOM 1326 C C . THR A 1 169 ? -4.780 18.553 12.713 1.00 94.19 169 THR A C 1
ATOM 1328 O O . THR A 1 169 ? -5.710 17.773 12.516 1.00 94.19 169 THR A O 1
ATOM 1331 N N . LYS A 1 170 ? -4.829 19.827 12.301 1.00 91.25 170 LYS A N 1
ATOM 1332 C CA . LYS A 1 170 ? -5.965 20.377 11.536 1.00 91.25 170 LYS A CA 1
ATOM 1333 C C . LYS A 1 170 ? -6.162 19.681 10.190 1.00 91.25 170 LYS A C 1
ATOM 1335 O O . LYS A 1 170 ? -7.287 19.539 9.735 1.00 91.25 170 LYS A O 1
ATOM 1340 N N . LEU A 1 171 ? -5.065 19.249 9.565 1.00 91.69 171 LEU A N 1
ATOM 1341 C CA . LEU A 1 171 ? -5.101 18.556 8.279 1.00 91.69 171 LEU A CA 1
ATOM 1342 C C . LEU A 1 171 ? -5.610 17.119 8.390 1.00 91.69 171 LEU A C 1
ATOM 1344 O O . LEU A 1 171 ? -5.900 16.535 7.354 1.00 91.69 171 LEU A O 1
ATOM 1348 N N . ARG A 1 172 ? -5.708 16.552 9.604 1.00 94.06 172 ARG A N 1
ATOM 1349 C CA . ARG A 1 172 ? -6.129 15.160 9.837 1.00 94.06 172 ARG A CA 1
ATOM 1350 C C . ARG A 1 172 ? -5.228 14.146 9.127 1.00 94.06 172 ARG A C 1
ATOM 1352 O O . ARG A 1 172 ? -5.694 13.138 8.595 1.00 94.06 172 ARG A O 1
ATOM 1359 N N . ARG A 1 173 ? -3.919 14.434 9.071 1.00 95.06 173 ARG A N 1
ATOM 1360 C CA . ARG A 1 173 ? -2.915 13.602 8.388 1.00 95.06 173 ARG A CA 1
ATOM 1361 C C . ARG A 1 173 ? -1.577 13.599 9.122 1.00 95.06 173 ARG A C 1
ATOM 1363 O O . ARG A 1 173 ? -1.181 14.599 9.713 1.00 95.06 173 ARG A O 1
ATOM 1370 N N . CYS A 1 174 ? -0.842 12.498 9.019 1.00 95.50 174 CYS A N 1
ATOM 1371 C CA . CYS A 1 174 ? 0.543 12.377 9.471 1.00 95.50 174 CYS A CA 1
ATOM 1372 C C . CYS A 1 174 ? 1.319 11.475 8.501 1.00 95.50 174 CYS A C 1
ATOM 1374 O O . CYS A 1 174 ? 0.787 10.474 8.037 1.00 95.50 174 CYS A O 1
ATOM 1376 N N . ASN A 1 175 ? 2.557 11.842 8.151 1.00 90.06 175 ASN A N 1
ATOM 1377 C CA . ASN A 1 175 ? 3.434 11.057 7.266 1.00 90.06 175 ASN A CA 1
ATOM 1378 C C . ASN A 1 175 ? 2.793 10.637 5.926 1.00 90.06 175 ASN A C 1
ATOM 1380 O O . ASN A 1 175 ? 3.090 9.580 5.378 1.00 90.06 175 ASN A O 1
ATOM 1384 N N . GLY A 1 176 ? 1.906 11.477 5.385 1.00 88.00 176 GLY A N 1
ATOM 1385 C CA . GLY A 1 176 ? 1.201 11.203 4.130 1.00 88.00 176 GLY A CA 1
ATOM 1386 C C . GLY A 1 176 ? -0.039 10.313 4.258 1.00 88.00 176 GLY A C 1
ATOM 1387 O O . GLY A 1 176 ? -0.689 10.093 3.243 1.00 88.00 176 GLY A O 1
ATOM 1388 N N . TRP A 1 177 ? -0.404 9.882 5.467 1.00 93.44 177 TRP A N 1
ATOM 1389 C CA . TRP A 1 177 ? -1.601 9.091 5.764 1.00 93.44 177 TRP A CA 1
ATOM 1390 C C . TRP A 1 177 ? -2.670 9.948 6.426 1.00 93.44 177 TRP A C 1
ATOM 1392 O O . TRP A 1 177 ? -2.365 10.725 7.333 1.00 93.44 177 TRP A O 1
ATOM 1402 N N . SER A 1 178 ? -3.919 9.824 5.987 1.00 93.75 178 SER A N 1
ATOM 1403 C CA . SER A 1 178 ? -5.059 10.436 6.672 1.00 93.75 178 SER A CA 1
ATOM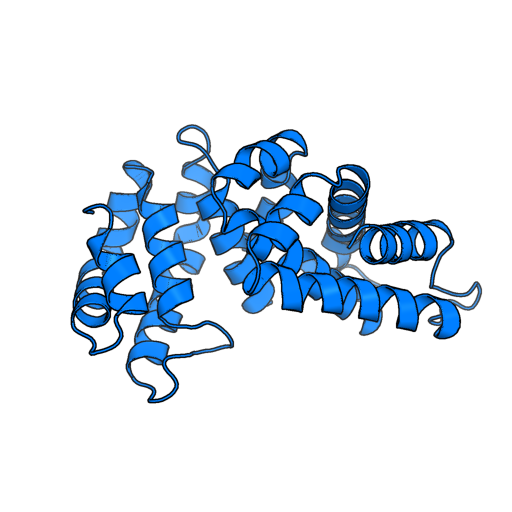 1404 C C . SER A 1 178 ? -5.551 9.612 7.853 1.00 93.75 178 SER A C 1
ATOM 1406 O O . SER A 1 178 ? -5.421 8.391 7.882 1.00 93.75 178 SER A O 1
ATOM 1408 N N . CYS A 1 179 ? -6.170 10.285 8.824 1.00 95.44 179 CYS A N 1
ATOM 1409 C CA . CYS A 1 179 ? -6.848 9.625 9.937 1.00 95.44 179 CYS A CA 1
ATOM 1410 C C . CYS A 1 179 ? -7.907 8.626 9.444 1.00 95.44 179 CYS A C 1
ATOM 1412 O O . CYS A 1 179 ? -8.006 7.532 9.995 1.00 95.44 179 CYS A O 1
ATOM 1414 N N . LYS A 1 180 ? -8.618 8.962 8.357 1.00 93.25 180 LYS A N 1
ATOM 1415 C CA . LYS A 1 180 ? -9.552 8.069 7.656 1.00 93.25 180 LYS A CA 1
ATOM 1416 C C . LYS A 1 180 ? -8.873 6.788 7.159 1.00 93.25 180 LYS A C 1
ATOM 1418 O O . LYS A 1 180 ? -9.354 5.697 7.448 1.00 93.25 180 LYS A O 1
ATOM 1423 N N . GLU A 1 181 ? -7.758 6.901 6.435 1.00 92.94 181 GLU A N 1
ATOM 1424 C CA . GLU A 1 181 ? -7.009 5.739 5.921 1.00 92.94 181 GLU A CA 1
ATOM 1425 C C . GLU A 1 181 ? -6.455 4.867 7.056 1.00 92.94 181 GLU A C 1
ATOM 1427 O O . GLU A 1 181 ? -6.516 3.636 6.985 1.00 92.94 181 GLU A O 1
ATOM 1432 N N . CYS A 1 182 ? -5.973 5.490 8.136 1.00 96.31 182 CYS A N 1
ATOM 1433 C CA . CYS A 1 182 ? -5.525 4.760 9.316 1.00 96.31 182 CYS A CA 1
ATOM 1434 C C . CYS A 1 182 ? -6.677 3.998 9.983 1.00 96.31 182 CYS A C 1
ATOM 1436 O O . CYS A 1 182 ? -6.536 2.809 10.261 1.00 96.31 182 CYS A O 1
ATOM 1438 N N . GLY A 1 183 ? -7.823 4.651 10.199 1.00 95.12 183 GLY A N 1
ATOM 1439 C CA . GLY A 1 183 ? -9.017 4.013 10.757 1.00 95.12 183 GLY A CA 1
ATOM 1440 C C . GLY A 1 183 ? -9.505 2.851 9.894 1.00 95.12 183 GLY A C 1
ATOM 1441 O O . GLY A 1 183 ? -9.793 1.776 10.416 1.00 95.12 183 GLY A O 1
ATOM 1442 N N . TYR A 1 184 ? -9.516 3.028 8.568 1.00 93.44 184 TYR A N 1
ATOM 1443 C CA . TYR A 1 184 ? -9.891 1.971 7.631 1.00 93.44 184 TYR A CA 1
ATOM 1444 C C . TYR A 1 184 ? -8.945 0.775 7.756 1.00 93.44 184 TYR A C 1
ATOM 1446 O O . TYR A 1 184 ? -9.394 -0.363 7.841 1.00 93.44 184 TYR A O 1
ATOM 1454 N N . THR A 1 185 ? -7.638 1.027 7.842 1.00 95.75 185 THR A N 1
ATOM 1455 C CA . THR A 1 185 ? -6.642 -0.035 8.017 1.00 95.75 185 THR A CA 1
ATOM 1456 C C . THR A 1 185 ? -6.849 -0.798 9.325 1.00 95.75 185 THR A C 1
ATOM 1458 O O . THR A 1 185 ? -6.848 -2.025 9.315 1.00 95.75 185 THR A O 1
ATOM 1461 N N . ILE A 1 186 ? -7.085 -0.095 10.438 1.00 95.94 186 ILE A N 1
ATOM 1462 C CA . ILE A 1 186 ? -7.363 -0.721 11.742 1.00 95.94 186 ILE A CA 1
ATOM 1463 C C . ILE A 1 186 ? -8.621 -1.590 11.666 1.00 95.94 186 ILE A C 1
ATOM 1465 O O . ILE A 1 186 ? -8.615 -2.721 12.145 1.00 95.94 186 ILE A O 1
ATOM 1469 N N . ARG A 1 187 ? -9.676 -1.100 11.009 1.00 92.44 187 ARG A N 1
ATOM 1470 C CA . ARG A 1 187 ? -10.898 -1.872 10.766 1.00 92.44 187 ARG A CA 1
ATOM 1471 C C . ARG A 1 187 ? -10.617 -3.150 9.976 1.00 92.44 187 ARG A C 1
ATOM 1473 O O . ARG A 1 187 ? -11.146 -4.195 10.334 1.00 92.44 187 ARG A O 1
ATOM 1480 N N . MET A 1 188 ? -9.802 -3.080 8.923 1.00 93.69 188 MET A N 1
ATOM 1481 C CA . MET A 1 188 ? -9.448 -4.264 8.134 1.00 93.69 188 MET A CA 1
ATOM 1482 C C . MET A 1 188 ? -8.640 -5.275 8.959 1.00 93.69 188 MET A C 1
ATOM 1484 O O . MET A 1 188 ? -8.938 -6.463 8.918 1.00 93.69 188 MET A O 1
ATOM 1488 N N . ILE A 1 189 ? -7.700 -4.808 9.789 1.00 94.88 189 ILE A N 1
ATOM 1489 C CA . ILE A 1 189 ? -6.966 -5.663 10.739 1.00 94.88 189 ILE A CA 1
ATOM 1490 C C . ILE A 1 189 ? -7.938 -6.377 11.689 1.00 94.88 189 ILE A C 1
ATOM 1492 O O . ILE A 1 189 ? -7.808 -7.580 11.911 1.00 94.88 189 ILE A O 1
ATOM 1496 N N . ALA A 1 190 ? -8.928 -5.650 12.208 1.00 92.81 190 ALA A N 1
ATOM 1497 C CA . ALA A 1 190 ? -9.895 -6.149 13.176 1.00 92.81 190 ALA A CA 1
ATOM 1498 C C . ALA A 1 190 ? -10.948 -7.113 12.608 1.00 92.81 190 ALA A C 1
ATOM 1500 O O . ALA A 1 190 ? -11.752 -7.634 13.376 1.00 92.81 190 ALA A O 1
ATOM 1501 N N . GLN A 1 191 ? -10.976 -7.368 11.294 1.00 89.12 191 GLN A N 1
ATOM 1502 C CA . GLN A 1 191 ? -11.864 -8.394 10.729 1.00 89.12 191 GLN A CA 1
ATOM 1503 C C . GLN A 1 191 ? -11.519 -9.801 11.225 1.00 89.12 191 GLN A C 1
ATOM 1505 O O . GLN A 1 191 ? -12.367 -10.685 11.179 1.00 89.12 191 GLN A O 1
ATOM 1510 N N . ASN A 1 192 ? -10.292 -9.984 11.710 1.00 88.06 192 ASN A N 1
ATOM 1511 C CA . ASN A 1 192 ? -9.803 -11.213 12.299 1.00 88.06 192 ASN A CA 1
ATOM 1512 C C . ASN A 1 192 ? -9.813 -11.132 13.835 1.00 88.06 192 ASN A C 1
ATOM 1514 O O . ASN A 1 192 ? -9.281 -10.182 14.415 1.00 88.06 192 ASN A O 1
ATOM 1518 N N . ASP A 1 193 ? -10.360 -12.149 14.500 1.00 86.44 193 ASP A N 1
ATOM 1519 C CA . ASP A 1 193 ? -10.525 -12.137 15.958 1.00 86.44 193 ASP A CA 1
ATOM 1520 C C . ASP A 1 193 ? -9.196 -12.197 16.726 1.00 86.44 193 ASP A C 1
ATOM 1522 O O . ASP A 1 193 ? -9.076 -11.580 17.790 1.00 86.44 193 ASP A O 1
ATOM 1526 N N . ALA A 1 194 ? -8.174 -12.879 16.197 1.00 86.25 194 ALA A N 1
ATOM 1527 C CA . ALA A 1 194 ? -6.847 -12.898 16.816 1.00 86.25 194 ALA A CA 1
ATOM 1528 C C . ALA A 1 194 ? -6.221 -11.492 16.815 1.00 86.25 194 ALA A C 1
ATOM 1530 O O . ALA A 1 194 ? -5.709 -11.036 17.839 1.00 86.25 194 ALA A O 1
ATOM 1531 N N . ASN A 1 195 ? -6.373 -10.756 15.712 1.00 92.00 195 ASN A N 1
ATOM 1532 C CA . ASN A 1 195 ? -5.869 -9.391 15.579 1.00 92.00 195 ASN A CA 1
ATOM 1533 C C . ASN A 1 195 ? -6.617 -8.371 16.461 1.00 92.00 195 ASN A C 1
ATOM 1535 O O . ASN A 1 195 ? -6.049 -7.336 16.818 1.00 92.00 195 ASN A O 1
ATOM 1539 N N . LYS A 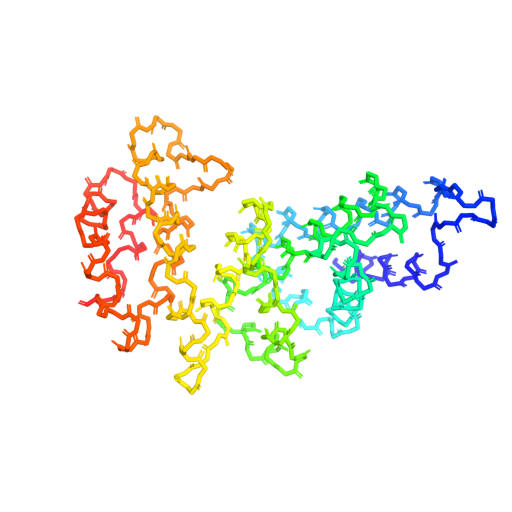1 196 ? -7.883 -8.622 16.836 1.00 92.00 196 LYS A N 1
ATOM 1540 C CA . LYS A 1 196 ? -8.628 -7.732 17.750 1.00 92.00 196 LYS A CA 1
ATOM 1541 C C . LYS A 1 196 ? -7.946 -7.627 19.111 1.00 92.00 196 LYS A C 1
ATOM 1543 O O . LYS A 1 196 ? -7.848 -6.527 19.652 1.00 92.00 196 LYS A O 1
ATOM 1548 N N . LYS A 1 197 ? -7.435 -8.744 19.643 1.00 91.56 197 LYS A N 1
ATOM 1549 C CA . LYS A 1 197 ? -6.703 -8.765 20.923 1.00 91.56 197 LYS A CA 1
ATOM 1550 C C . LYS A 1 197 ? -5.471 -7.865 20.861 1.00 91.56 197 LYS A C 1
ATOM 1552 O O . LYS A 1 197 ? -5.339 -6.971 21.692 1.00 91.56 197 LYS A O 1
ATOM 1557 N N . LEU A 1 198 ? -4.666 -8.015 19.807 1.00 93.56 198 LEU A N 1
ATOM 1558 C CA . LEU A 1 198 ? -3.510 -7.159 19.535 1.00 93.56 198 LEU A CA 1
ATOM 1559 C C . LEU A 1 198 ? -3.888 -5.668 19.499 1.00 93.56 198 LEU A C 1
ATOM 1561 O O . LEU A 1 198 ? -3.218 -4.833 20.102 1.00 93.56 198 LEU A O 1
ATOM 1565 N N . LEU A 1 199 ? -4.970 -5.311 18.801 1.00 95.62 199 LEU A N 1
ATOM 1566 C CA . LEU A 1 199 ? -5.423 -3.920 18.708 1.00 95.62 199 LEU A CA 1
ATOM 1567 C C . LEU A 1 199 ? -5.833 -3.341 20.069 1.00 95.62 199 LEU A C 1
ATOM 1569 O O . LEU A 1 199 ? -5.531 -2.179 20.352 1.00 95.62 199 LEU A O 1
ATOM 1573 N N . VAL A 1 200 ? -6.506 -4.131 20.909 1.00 94.31 200 VAL A N 1
ATOM 1574 C CA . VAL A 1 200 ? -6.890 -3.721 22.267 1.00 94.31 200 VAL A CA 1
ATOM 1575 C C . VAL A 1 200 ? -5.654 -3.521 23.142 1.00 94.31 200 VAL A C 1
ATOM 1577 O O . VAL A 1 200 ? -5.527 -2.468 23.764 1.00 94.31 200 VAL A O 1
ATOM 1580 N N . GLU A 1 201 ? -4.718 -4.472 23.134 1.00 94.31 201 GLU A N 1
ATOM 1581 C CA . GLU A 1 201 ? -3.455 -4.395 23.885 1.00 94.31 201 GLU A CA 1
ATOM 1582 C C . GLU A 1 201 ? -2.623 -3.165 23.499 1.00 94.31 201 GLU A C 1
ATOM 1584 O O . GLU A 1 201 ? -2.011 -2.520 24.351 1.00 94.31 201 GLU A O 1
ATOM 1589 N N . LEU A 1 202 ? -2.647 -2.792 22.219 1.00 96.19 202 LEU A N 1
ATOM 1590 C CA . LEU A 1 202 ? -1.954 -1.615 21.699 1.00 96.19 202 LEU A CA 1
ATOM 1591 C C . LEU A 1 202 ? -2.713 -0.288 21.899 1.00 96.19 202 LEU A C 1
ATOM 1593 O O . LEU A 1 202 ? -2.205 0.764 21.504 1.00 96.19 202 LEU A O 1
ATOM 1597 N N . GLY A 1 203 ? -3.906 -0.306 22.501 1.00 95.25 203 GLY A N 1
ATOM 1598 C CA . GLY A 1 203 ? -4.680 0.900 22.812 1.00 95.25 203 GLY A CA 1
ATOM 1599 C C . GLY A 1 203 ? -5.439 1.501 21.624 1.00 95.25 203 GLY A C 1
ATOM 1600 O O . GLY A 1 203 ? -5.710 2.703 21.606 1.00 95.25 203 GLY A O 1
ATOM 1601 N N . ALA A 1 204 ? -5.801 0.700 20.616 1.00 95.88 204 ALA A N 1
ATOM 1602 C CA . ALA A 1 204 ? -6.504 1.195 19.430 1.00 95.88 204 ALA A CA 1
ATOM 1603 C C . ALA A 1 204 ? -7.900 1.766 19.746 1.00 95.88 204 ALA A C 1
ATOM 1605 O O . ALA A 1 204 ? -8.323 2.721 19.094 1.00 95.88 204 ALA A O 1
ATOM 1606 N N . LEU A 1 205 ? -8.602 1.224 20.752 1.00 92.94 205 LEU A N 1
ATOM 1607 C CA . LEU A 1 205 ? -9.980 1.614 21.084 1.00 92.94 205 LEU A CA 1
ATOM 1608 C C . LEU A 1 205 ? -10.116 3.111 21.384 1.00 92.94 205 LEU A C 1
ATOM 1610 O O . LEU A 1 205 ? -10.987 3.769 20.822 1.00 92.94 205 LEU A O 1
ATOM 1614 N N . GLU A 1 206 ? -9.232 3.676 22.209 1.00 94.25 206 GLU A N 1
ATOM 1615 C CA . GLU A 1 206 ? -9.285 5.101 22.561 1.00 94.25 206 GLU A CA 1
ATOM 1616 C C . GLU A 1 206 ? -9.109 5.995 21.323 1.00 94.25 206 GLU A C 1
ATOM 1618 O O . GLU A 1 206 ? -9.794 7.008 21.162 1.00 94.25 206 GLU A O 1
ATOM 1623 N N . LEU A 1 207 ? -8.212 5.608 20.412 1.00 95.62 207 LEU A N 1
ATOM 1624 C CA . LEU A 1 207 ? -7.966 6.347 19.176 1.00 95.62 207 LEU A CA 1
ATOM 1625 C C . LEU A 1 207 ? -9.152 6.262 18.212 1.00 95.62 207 LEU A C 1
ATOM 1627 O O . LEU A 1 207 ? -9.460 7.252 17.551 1.00 95.62 207 LEU A O 1
ATOM 1631 N N . LEU A 1 208 ? -9.826 5.114 18.143 1.00 93.62 208 LEU A N 1
ATOM 1632 C CA . LEU A 1 208 ? -11.009 4.927 17.303 1.00 93.62 208 LEU A CA 1
ATOM 1633 C C . LEU A 1 208 ? -12.229 5.662 17.859 1.00 93.62 208 LEU A C 1
ATOM 1635 O O . LEU A 1 208 ? -12.964 6.261 17.082 1.00 93.62 208 LEU A O 1
ATOM 1639 N N . VAL A 1 209 ? -12.406 5.713 19.183 1.00 92.69 209 VAL A N 1
ATOM 1640 C CA . VAL A 1 209 ? -13.431 6.561 19.816 1.00 92.69 209 VAL A CA 1
ATOM 1641 C C . VAL A 1 209 ? -13.181 8.030 19.477 1.00 92.69 209 VAL A C 1
ATOM 1643 O O . VAL A 1 209 ? -14.086 8.713 19.006 1.00 92.69 209 VAL A O 1
ATOM 1646 N N . LYS A 1 210 ? -11.937 8.507 19.622 1.00 93.56 210 LYS A N 1
ATOM 1647 C CA . LYS A 1 210 ? -11.560 9.875 19.228 1.00 93.56 210 LYS A CA 1
ATOM 1648 C C . LYS A 1 210 ? -11.798 10.140 17.744 1.00 93.56 210 LYS A C 1
ATOM 1650 O O . LYS A 1 210 ? -12.204 11.241 17.392 1.00 93.56 210 LYS A O 1
ATOM 1655 N N . LEU A 1 211 ? -11.531 9.161 16.879 1.00 93.44 211 LEU A N 1
ATOM 1656 C CA . LEU A 1 211 ? -11.783 9.267 15.443 1.00 93.44 211 LEU A CA 1
ATOM 1657 C C . LEU A 1 211 ? -13.288 9.348 15.138 1.00 93.44 211 LEU A C 1
ATOM 1659 O O . LEU A 1 211 ? -13.693 10.192 14.349 1.00 93.44 211 LEU A O 1
ATOM 1663 N N . GLY A 1 212 ? -14.111 8.535 15.802 1.00 90.19 212 GLY A N 1
ATOM 1664 C CA . GLY A 1 212 ? -15.566 8.506 15.625 1.00 90.19 212 GLY A CA 1
ATOM 1665 C C . GLY A 1 212 ? -16.324 9.670 16.272 1.00 90.19 212 GLY A C 1
ATOM 1666 O O . GLY A 1 212 ? -17.502 9.856 15.995 1.00 90.19 212 GLY A O 1
ATOM 1667 N N . GLN A 1 213 ? -15.671 10.460 17.124 1.00 90.69 213 GLN A N 1
ATOM 1668 C CA . GLN A 1 213 ? -16.243 11.655 17.757 1.00 90.69 213 GLN A CA 1
ATOM 1669 C C . GLN A 1 213 ? -15.870 12.957 17.033 1.00 90.69 213 GLN A C 1
ATOM 1671 O O . GLN A 1 213 ? -16.161 14.049 17.524 1.00 90.69 213 GLN A O 1
ATOM 1676 N N . THR A 1 214 ? -15.200 12.880 15.881 1.00 86.06 214 THR A N 1
ATOM 1677 C CA . THR A 1 214 ? -14.856 14.081 15.112 1.00 86.06 214 THR A CA 1
ATOM 1678 C C . THR A 1 214 ? -16.064 14.608 14.358 1.00 86.06 214 THR A C 1
ATOM 1680 O O . THR A 1 214 ? -17.019 13.882 14.136 1.00 86.06 214 THR A O 1
ATOM 1683 N N . GLY A 1 215 ? -16.035 15.865 13.912 1.00 83.25 215 GLY A N 1
ATOM 1684 C CA . GLY A 1 215 ? -17.071 16.408 13.021 1.00 83.25 215 GLY A CA 1
ATOM 1685 C C . GLY A 1 215 ? -16.952 15.953 11.559 1.00 83.25 215 GLY A C 1
ATOM 1686 O O . GLY A 1 215 ? -17.558 16.574 10.693 1.00 83.25 215 GLY A O 1
ATOM 1687 N N . ASN A 1 216 ? -16.121 14.950 11.251 1.00 86.25 216 ASN A N 1
ATOM 1688 C CA . ASN A 1 216 ? -15.894 14.473 9.889 1.00 86.25 216 ASN A CA 1
ATOM 1689 C C . ASN A 1 216 ? -16.681 13.177 9.646 1.00 86.25 216 ASN A C 1
ATOM 1691 O O . ASN A 1 216 ? -16.314 12.123 10.161 1.00 86.25 216 ASN A O 1
ATOM 1695 N N . GLU A 1 217 ? -17.731 13.252 8.828 1.00 87.69 217 GLU A N 1
ATOM 1696 C CA . GLU A 1 217 ? -18.623 12.121 8.534 1.00 87.69 217 GLU A CA 1
ATOM 1697 C C . GLU A 1 217 ? -17.891 10.898 7.967 1.00 87.69 217 GLU A C 1
ATOM 1699 O O . GLU A 1 217 ? -18.233 9.766 8.296 1.00 87.69 217 GLU A O 1
ATOM 1704 N N . GLU A 1 218 ? -16.856 11.087 7.145 1.00 85.19 218 GLU A N 1
ATOM 1705 C CA . GLU A 1 218 ? -16.119 9.957 6.576 1.00 85.19 218 GLU A CA 1
ATOM 1706 C C . GLU A 1 218 ? -15.286 9.221 7.634 1.00 85.19 218 GLU A C 1
ATOM 1708 O O . GLU A 1 218 ? -15.173 7.995 7.592 1.00 85.19 218 GLU A O 1
ATOM 1713 N N . GLU A 1 219 ? -14.695 9.956 8.579 1.00 88.12 219 GLU A N 1
ATOM 1714 C CA . GLU A 1 219 ? -13.965 9.379 9.713 1.00 88.12 219 GLU A CA 1
ATOM 1715 C C . GLU A 1 219 ? -14.917 8.646 10.665 1.00 88.12 219 GLU A C 1
ATOM 1717 O O . GLU A 1 219 ? -14.634 7.519 11.073 1.00 88.12 219 GLU A O 1
ATOM 1722 N N . GLN A 1 220 ? -16.077 9.245 10.946 1.00 86.81 220 GLN A N 1
ATOM 1723 C CA . GLN A 1 220 ? -17.153 8.624 11.716 1.00 86.81 220 GLN A CA 1
ATOM 1724 C C . GLN A 1 220 ? -17.625 7.315 11.076 1.00 86.81 220 GLN A C 1
ATOM 1726 O O . GLN A 1 220 ? -17.707 6.286 11.747 1.00 86.81 220 GLN A O 1
ATOM 1731 N N . LEU A 1 221 ? -17.878 7.328 9.765 1.00 84.69 221 LEU A N 1
ATOM 1732 C CA . LEU A 1 221 ? -18.365 6.172 9.017 1.00 84.69 221 LEU A CA 1
ATOM 1733 C C . LEU A 1 221 ? -17.400 4.985 9.106 1.00 84.69 221 LEU A C 1
ATOM 1735 O O . LEU A 1 221 ? -17.829 3.842 9.267 1.00 84.69 221 LEU A O 1
ATOM 1739 N N . VAL A 1 222 ? -16.094 5.254 9.038 1.00 83.44 222 VAL A N 1
ATOM 1740 C CA . VAL A 1 222 ? -15.050 4.231 9.171 1.00 83.44 222 VAL A CA 1
ATOM 1741 C C . VAL A 1 222 ? -15.100 3.542 10.540 1.00 83.44 222 VAL A C 1
ATOM 1743 O O . VAL A 1 222 ? -14.878 2.332 10.597 1.00 83.44 222 VAL A O 1
ATOM 1746 N N . CYS A 1 223 ? -15.437 4.273 11.605 1.00 79.75 223 CYS A N 1
ATOM 1747 C CA . CYS A 1 223 ? -15.578 3.742 12.964 1.00 79.75 223 CYS A CA 1
ATOM 1748 C C . CYS A 1 223 ? -16.927 3.053 13.223 1.00 79.75 223 CYS A C 1
ATOM 1750 O O . CYS A 1 223 ? -16.981 2.116 14.013 1.00 79.75 223 CYS A O 1
ATOM 1752 N N . MET A 1 224 ? -18.010 3.515 12.592 1.00 71.25 224 MET A N 1
ATOM 1753 C CA . MET A 1 224 ? -19.378 3.080 12.909 1.00 71.25 224 MET A CA 1
ATOM 1754 C C . MET A 1 224 ? -19.887 1.924 12.046 1.00 71.25 224 MET A C 1
ATOM 1756 O O . MET A 1 224 ? -20.778 1.200 12.478 1.00 71.25 224 MET A O 1
ATOM 1760 N N . GLN A 1 225 ? -19.384 1.753 10.817 1.00 56.81 225 GLN A N 1
ATOM 1761 C CA . GLN A 1 225 ? -20.090 0.921 9.838 1.00 56.81 225 GLN A CA 1
ATOM 1762 C C . GLN A 1 225 ? -20.177 -0.570 10.172 1.00 56.81 225 GLN A C 1
ATOM 1764 O O . GLN A 1 225 ? -21.098 -1.203 9.676 1.00 56.81 225 GLN A O 1
ATOM 1769 N N . TYR A 1 226 ? -19.288 -1.138 10.987 1.00 49.88 226 TYR A N 1
ATOM 1770 C CA . TYR A 1 226 ? -19.387 -2.527 11.447 1.00 49.88 226 TYR A CA 1
ATOM 1771 C C . TYR A 1 226 ? -18.658 -2.614 12.786 1.00 49.88 226 TYR A C 1
ATOM 1773 O O . TYR A 1 226 ? -17.444 -2.416 12.815 1.00 49.88 226 TYR A O 1
ATOM 1781 N N . GLY A 1 227 ? -19.412 -2.812 13.871 1.00 40.75 227 GLY A N 1
ATOM 1782 C CA . GLY A 1 227 ? -18.902 -2.775 15.243 1.00 40.75 227 GLY A CA 1
ATOM 1783 C C . GLY A 1 227 ? -17.652 -3.634 15.431 1.00 40.75 227 GLY A C 1
ATOM 1784 O O . GLY A 1 227 ? -17.611 -4.780 14.979 1.00 40.75 227 GLY A O 1
ATOM 1785 N N . LEU A 1 228 ? -16.642 -3.044 16.073 1.00 40.94 228 LEU A N 1
ATOM 1786 C CA . LEU A 1 228 ? -15.597 -3.799 16.763 1.00 40.94 228 LEU A CA 1
ATOM 1787 C C . LEU A 1 228 ? -16.209 -4.622 17.894 1.00 40.94 228 LEU A C 1
ATOM 1789 O O . LEU A 1 228 ? -17.098 -4.070 18.581 1.00 40.94 228 LEU A O 1
#

Foldseek 3Di:
DVVLLVLLLVLVVVDQQDPVRHGNCVSLVSNLVSLVVLLVDLQVDPVSLVVCLVPLSSLVSLLCLLVVCVCCQQVVDPPHDDPSSVSSNLSSLSSLLSSLLDLVSLVSCVVSVVLVSLLSQCNGPPLSSNLSSLLSNLSRDDQVRLVSNVVSLVNLLVLLVQLVVLLVDPNCGGPRDHNLSSLLSLVSNVVHPVSVVSCVVSPVVVSLVSQLPDPDVSSVCSSPVDDD

Organism: Dreissena polymorpha (NCBI:txid45954)

pLDDT: mean 92.61, std 7.77, range [40.75, 98.44]

Sequence (228 aa):
MGLVCDCLIRMYKHGWMGDDGKTNKKAYNPMINAVLTAVNFSVSSDAISIKLANHKKYLETIKDILLKYAPRHLLSQEPKLSKEEAKLMKFCLSVAHNVSMRPNNNQRLRTLDFTSVMQPYLTSTDELFSLTTLATLASIVNEAECEIINAAHDRVKYLLKVLQKGLATKLRRCNGWSCKECGYTIRMIAQNDANKKLLVELGALELLVKLGQTGNEEEQLVCMQYGL